Protein AF-X0SZL4-F1 (afdb_monomer)

Sequence (277 aa):
GGMAGPPYTLDKAGATYVLTRDIVADSTAFRITAQNVTLDLNGHAVTFNDKYGAAEAVDSSKNIRTAFHRFTGAPGIVGVRGSDGAKLFNGFIVQGRGGSGNVCDPILGVRATEIAGVALDYYGYQMNGFIWAGRVDELHHNVVKDKGTELVDRHWAVSAVSGCKKVHHNLIKRCRQRGISGGDQITHNEIYQDSYATNSLGISGKEVRGNRILGGGVHICAISWSPGMQVIGNLVHLQAERTKTVRWSEYGSGRARGSSCNGIRLTQYGSGNTESS

Organism: NCBI:txid412755

Structure (mmCIF, N/CA/C/O backbone):
data_AF-X0SZL4-F1
#
_entry.id   AF-X0SZL4-F1
#
loop_
_atom_site.group_PDB
_atom_site.id
_atom_site.type_symbol
_atom_site.label_atom_id
_atom_site.label_alt_id
_atom_site.label_comp_id
_atom_site.label_asym_id
_atom_site.label_entity_id
_atom_site.label_seq_id
_atom_site.pdbx_PDB_ins_code
_atom_site.Cartn_x
_atom_site.Cartn_y
_atom_site.Cartn_z
_atom_site.occupancy
_atom_site.B_iso_or_equiv
_atom_site.auth_seq_id
_atom_site.auth_comp_id
_atom_site.auth_asym_id
_atom_site.auth_atom_id
_atom_site.pdbx_PDB_model_num
ATOM 1 N N . GLY A 1 1 ? -22.424 -6.633 18.536 1.00 52.72 1 GLY A N 1
ATOM 2 C CA . GLY A 1 1 ? -22.456 -5.855 17.285 1.00 52.72 1 GLY A CA 1
ATOM 3 C C . GLY A 1 1 ? -23.890 -5.495 16.970 1.00 52.72 1 GLY A C 1
ATOM 4 O O . GLY A 1 1 ? -24.694 -6.402 16.840 1.00 52.72 1 GLY A O 1
ATOM 5 N N . GLY A 1 2 ? -24.212 -4.202 16.924 1.00 65.38 2 GLY A N 1
ATOM 6 C CA . GLY A 1 2 ? -25.567 -3.691 16.657 1.00 65.38 2 GLY A CA 1
ATOM 7 C C . GLY A 1 2 ? -25.587 -2.543 15.646 1.00 65.38 2 GLY A C 1
ATOM 8 O O . GLY A 1 2 ? -26.545 -1.783 15.602 1.00 65.38 2 GLY A O 1
ATOM 9 N N . MET A 1 3 ? -24.509 -2.371 14.876 1.00 79.06 3 MET A N 1
ATOM 10 C CA . MET A 1 3 ? -24.466 -1.349 13.834 1.00 79.06 3 MET A CA 1
ATOM 11 C C . MET A 1 3 ? -25.322 -1.805 12.651 1.00 79.06 3 MET A C 1
ATOM 13 O O . MET A 1 3 ? -25.218 -2.960 12.226 1.00 79.06 3 MET A O 1
ATOM 17 N N . ALA A 1 4 ? -26.140 -0.894 12.116 1.00 77.56 4 ALA A N 1
ATOM 18 C CA . ALA A 1 4 ? -26.721 -1.057 10.787 1.00 77.56 4 ALA A CA 1
ATOM 19 C C . ALA A 1 4 ? -25.578 -1.325 9.790 1.00 77.56 4 ALA A C 1
ATOM 21 O O . ALA A 1 4 ? -24.470 -0.841 10.013 1.00 77.56 4 ALA A O 1
ATOM 22 N N . GLY A 1 5 ? -25.820 -2.172 8.784 1.00 85.19 5 GLY A N 1
ATOM 23 C CA . GLY A 1 5 ? -24.802 -2.693 7.860 1.00 85.19 5 GLY A CA 1
ATOM 24 C C . GLY A 1 5 ? -23.913 -1.634 7.180 1.00 85.19 5 GLY A C 1
ATOM 25 O O . GLY A 1 5 ? -24.084 -0.437 7.398 1.00 85.19 5 GLY A O 1
ATOM 26 N N . PRO A 1 6 ? -22.948 -2.060 6.349 1.00 90.88 6 PRO A N 1
ATOM 27 C CA . PRO A 1 6 ? -21.983 -1.144 5.754 1.00 90.88 6 PRO A CA 1
ATOM 28 C C . PRO A 1 6 ? -22.658 -0.011 4.944 1.00 90.88 6 PRO A C 1
ATOM 30 O O . PRO A 1 6 ? -23.689 -0.254 4.312 1.00 90.88 6 PRO A O 1
ATOM 33 N N . PRO A 1 7 ? -22.084 1.209 4.929 1.00 92.38 7 PRO A N 1
ATOM 34 C CA . PRO A 1 7 ? -20.826 1.580 5.579 1.00 92.38 7 PRO A CA 1
ATOM 35 C C . PRO A 1 7 ? -20.950 1.696 7.107 1.00 92.38 7 PRO A C 1
ATOM 37 O O . PRO A 1 7 ? -21.786 2.429 7.632 1.00 92.38 7 PRO A O 1
ATOM 40 N N . TYR A 1 8 ? -20.053 1.025 7.830 1.00 94.81 8 TYR A N 1
ATOM 41 C CA . TYR A 1 8 ? -19.942 1.139 9.280 1.00 94.81 8 TYR A CA 1
ATOM 42 C C . TYR A 1 8 ? -19.205 2.432 9.646 1.00 94.81 8 TYR A C 1
ATOM 44 O O . TYR A 1 8 ? -18.036 2.611 9.298 1.00 94.81 8 TYR A O 1
ATOM 52 N N . THR A 1 9 ? -19.875 3.332 10.365 1.00 94.50 9 THR A N 1
ATOM 53 C CA . THR A 1 9 ? -19.280 4.593 10.833 1.00 94.50 9 THR A CA 1
ATOM 54 C C . THR A 1 9 ? -18.603 4.409 12.190 1.00 94.50 9 THR A C 1
ATOM 56 O O . THR A 1 9 ? -19.253 4.069 13.173 1.00 94.50 9 THR A O 1
ATOM 59 N N . LEU A 1 10 ? -17.295 4.651 12.242 1.00 95.94 10 LEU A N 1
ATOM 60 C CA . LEU A 1 10 ? -16.472 4.576 13.446 1.00 95.94 10 LEU A CA 1
ATOM 61 C C . LEU A 1 10 ? -16.323 5.990 14.031 1.00 95.94 10 LEU A C 1
ATOM 63 O O . LEU A 1 10 ? -15.408 6.737 13.671 1.00 95.94 10 LEU A O 1
ATOM 67 N N . ASP A 1 11 ? -17.267 6.373 14.891 1.00 95.56 11 ASP A N 1
ATOM 68 C CA . ASP A 1 11 ? -17.497 7.754 15.349 1.00 95.56 11 ASP A CA 1
ATOM 69 C C . ASP A 1 11 ? -17.119 8.031 16.812 1.00 95.56 11 ASP A C 1
ATOM 71 O O . ASP A 1 11 ? -17.060 9.187 17.231 1.00 95.56 11 ASP A O 1
ATOM 75 N N . LYS A 1 12 ? -16.794 6.995 17.586 1.00 97.12 12 LYS A N 1
ATOM 76 C CA . LYS A 1 12 ? -16.304 7.138 18.965 1.00 97.12 12 LYS A CA 1
ATOM 77 C C . LYS A 1 12 ? -14.788 7.308 19.005 1.00 97.12 12 LYS A C 1
ATOM 79 O O . LYS A 1 12 ? -14.052 6.394 18.634 1.00 97.12 12 LYS A O 1
ATOM 84 N N . ALA A 1 13 ? -14.328 8.463 19.484 1.00 98.06 13 ALA A N 1
ATOM 85 C CA . ALA A 1 13 ? -12.905 8.756 19.625 1.00 98.06 13 ALA A CA 1
ATOM 86 C C . ALA A 1 13 ? -12.217 7.797 20.607 1.00 98.06 13 ALA A C 1
ATOM 88 O O . ALA A 1 13 ? -12.788 7.451 21.640 1.00 98.06 13 ALA A O 1
ATOM 89 N N . GLY A 1 14 ? -11.000 7.355 20.278 1.00 98.12 14 GLY A N 1
ATOM 90 C CA . GLY A 1 14 ? -10.223 6.421 21.104 1.00 98.12 14 GLY A CA 1
ATOM 91 C C . GLY A 1 14 ? -10.765 4.986 21.148 1.00 98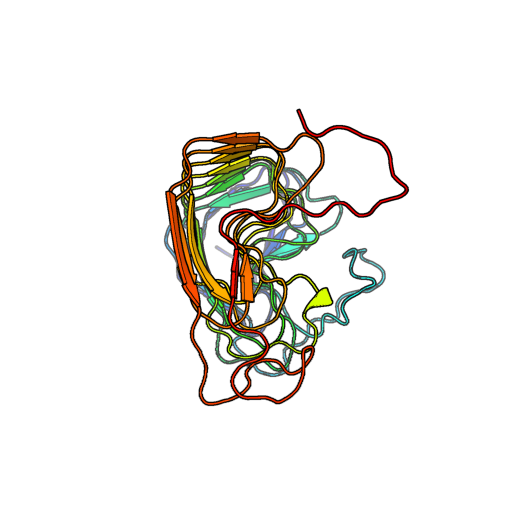.12 14 GLY A C 1
ATOM 92 O O . GLY A 1 14 ? -10.178 4.133 21.811 1.00 98.12 14 GLY A O 1
ATOM 93 N N . ALA A 1 15 ? -11.889 4.698 20.485 1.00 98.31 15 ALA A N 1
ATOM 94 C CA . ALA A 1 15 ? -12.512 3.386 20.552 1.00 98.31 15 ALA A CA 1
ATOM 95 C C . ALA A 1 15 ? -11.790 2.362 19.669 1.00 98.31 15 ALA A C 1
ATOM 97 O O . ALA A 1 15 ? -11.269 2.682 18.598 1.00 98.31 15 ALA A O 1
ATOM 98 N N . THR A 1 16 ? -11.828 1.106 20.114 1.00 98.44 16 THR A N 1
ATOM 99 C CA . THR A 1 16 ? -11.410 -0.050 19.319 1.00 98.44 16 THR A CA 1
ATOM 100 C C . THR A 1 16 ? -12.639 -0.748 18.757 1.00 98.44 16 THR A C 1
ATOM 102 O O . THR A 1 16 ? -13.543 -1.129 19.501 1.00 98.44 16 THR A O 1
ATOM 105 N N . TYR A 1 17 ? -12.662 -0.921 17.441 1.00 97.75 17 TYR A N 1
ATOM 106 C CA . TYR A 1 17 ? -13.670 -1.675 16.714 1.00 97.75 17 TYR A CA 1
ATOM 107 C C . TYR A 1 17 ? -13.024 -2.952 16.209 1.00 97.75 17 TYR A C 1
ATOM 109 O O . TYR A 1 17 ? -12.029 -2.901 15.490 1.00 97.75 17 TYR A O 1
ATOM 117 N N . VAL A 1 18 ? -13.603 -4.083 16.598 1.00 97.94 18 VAL A N 1
ATOM 118 C CA . VAL A 1 18 ? -13.128 -5.410 16.215 1.00 97.94 18 VAL A CA 1
ATOM 119 C C . VAL A 1 18 ? -14.146 -6.024 15.272 1.00 97.94 18 VAL A C 1
ATOM 121 O O . VAL A 1 18 ? -15.331 -6.134 15.608 1.00 97.94 18 VAL A O 1
ATOM 124 N N . LEU A 1 19 ? -13.694 -6.412 14.087 1.00 97.31 19 LEU A N 1
ATOM 125 C CA . LEU A 1 19 ? -14.505 -7.183 13.160 1.00 97.31 19 LEU A CA 1
ATOM 126 C C . LEU A 1 19 ? -14.601 -8.631 13.661 1.00 97.31 19 LEU A C 1
ATOM 128 O O . LEU A 1 19 ? -13.609 -9.229 14.053 1.00 97.31 19 LEU A O 1
ATOM 132 N N . THR A 1 20 ? -15.802 -9.203 13.686 1.00 96.88 20 THR A N 1
ATOM 133 C CA . THR A 1 20 ? -16.041 -10.543 14.266 1.00 96.88 20 THR A CA 1
ATOM 134 C C . THR A 1 20 ? -16.462 -11.590 13.237 1.00 96.88 20 THR A C 1
ATOM 136 O O . THR A 1 20 ? -16.846 -12.698 13.603 1.00 96.88 20 THR A O 1
ATOM 139 N N . ARG A 1 21 ? -16.536 -11.197 11.966 1.00 96.75 21 ARG A N 1
ATOM 140 C CA . ARG A 1 21 ? -16.896 -12.039 10.825 1.00 96.75 21 ARG A CA 1
ATOM 141 C C . ARG A 1 21 ? -16.530 -11.317 9.541 1.00 96.75 21 ARG A C 1
ATOM 143 O O . ARG A 1 21 ? -16.478 -10.088 9.523 1.00 96.75 21 ARG A O 1
ATOM 150 N N . ASP A 1 22 ? -16.399 -12.074 8.467 1.00 98.12 22 ASP A N 1
ATOM 151 C CA . ASP A 1 22 ? -16.253 -11.498 7.138 1.00 98.12 22 ASP A CA 1
ATOM 152 C C . ASP A 1 22 ? -17.502 -10.685 6.765 1.00 98.12 22 ASP A C 1
ATOM 154 O O . ASP A 1 22 ? -18.630 -11.022 7.150 1.00 98.12 22 ASP A O 1
ATOM 158 N N . ILE A 1 23 ? -17.300 -9.600 6.019 1.00 97.56 23 ILE A N 1
ATOM 159 C CA . ILE A 1 23 ? -18.376 -8.726 5.547 1.00 97.56 23 ILE A CA 1
ATOM 160 C C . ILE A 1 23 ? -18.242 -8.439 4.054 1.00 97.56 23 ILE A C 1
ATOM 162 O O . ILE A 1 23 ? -17.143 -8.389 3.498 1.00 97.56 23 ILE A O 1
ATOM 166 N N . VAL A 1 24 ? -19.387 -8.200 3.422 1.00 96.38 24 VAL A N 1
ATOM 167 C CA . VAL A 1 24 ? -19.493 -7.732 2.040 1.00 96.38 24 VAL A CA 1
ATOM 168 C C . VAL A 1 24 ? -20.250 -6.411 2.053 1.00 96.38 24 VAL A C 1
ATOM 170 O O . VAL A 1 24 ? -21.323 -6.313 2.650 1.00 96.38 24 VAL A O 1
ATOM 173 N N . ALA A 1 25 ? -19.673 -5.397 1.420 1.00 94.00 25 ALA A N 1
ATOM 174 C CA . ALA A 1 25 ? -20.260 -4.085 1.234 1.00 94.00 25 ALA A CA 1
ATOM 175 C C . ALA A 1 25 ? -20.471 -3.829 -0.260 1.00 94.00 25 ALA A C 1
ATOM 177 O O . ALA A 1 25 ? -19.539 -3.941 -1.061 1.00 94.00 25 ALA A O 1
ATOM 178 N N . ASP A 1 26 ? -21.690 -3.428 -0.626 1.00 91.94 26 ASP A N 1
ATOM 179 C CA . ASP A 1 26 ? -22.009 -3.006 -1.994 1.00 91.94 26 ASP A CA 1
ATOM 180 C C . ASP A 1 26 ? -21.092 -1.856 -2.449 1.00 91.94 26 ASP A C 1
ATOM 182 O O . ASP A 1 26 ? -20.690 -1.825 -3.610 1.00 91.94 26 ASP A O 1
ATOM 186 N N . SER A 1 27 ? -20.730 -0.954 -1.525 1.00 90.31 27 SER A N 1
ATOM 187 C CA . SER A 1 27 ? -19.847 0.200 -1.727 1.00 90.31 27 SER A CA 1
ATOM 188 C C . SER A 1 27 ? -18.721 0.240 -0.670 1.00 90.31 27 SER A C 1
ATOM 190 O O . SER A 1 27 ? -17.923 -0.697 -0.588 1.00 90.31 27 SER A O 1
ATOM 192 N N . THR A 1 28 ? -18.647 1.302 0.137 1.00 91.62 28 THR A N 1
ATOM 193 C CA . THR A 1 28 ? -17.672 1.512 1.209 1.00 91.62 28 THR A CA 1
ATOM 194 C C . THR A 1 28 ? -18.009 0.652 2.418 1.00 91.62 28 THR A C 1
ATOM 196 O O . THR A 1 28 ? -19.158 0.610 2.855 1.00 91.62 28 THR A O 1
ATOM 199 N N . ALA A 1 29 ? -17.012 -0.016 3.002 1.00 95.06 29 ALA A N 1
ATOM 200 C CA . ALA A 1 29 ? -17.232 -0.866 4.169 1.00 95.06 29 ALA A CA 1
ATOM 201 C C . ALA A 1 29 ? -17.128 -0.090 5.489 1.00 95.06 29 ALA A C 1
ATOM 203 O O . ALA A 1 29 ? -17.982 -0.260 6.358 1.00 95.06 29 ALA A O 1
ATOM 204 N N . PHE A 1 30 ? -16.123 0.783 5.635 1.00 95.56 30 PHE A N 1
ATOM 205 C CA . PHE A 1 30 ? -15.891 1.539 6.872 1.00 95.56 30 PHE A CA 1
ATOM 206 C C . PHE A 1 30 ? -15.631 3.022 6.626 1.00 95.56 30 PHE A C 1
ATOM 208 O O . PHE A 1 30 ? -14.871 3.397 5.733 1.00 95.56 30 PHE A O 1
ATOM 215 N N . ARG A 1 31 ? -16.200 3.864 7.493 1.00 94.06 31 ARG A N 1
ATOM 216 C CA . ARG A 1 31 ? -15.942 5.305 7.566 1.00 94.06 31 ARG A CA 1
ATOM 217 C C . ARG A 1 31 ? -15.352 5.646 8.927 1.00 94.06 31 ARG A C 1
ATOM 219 O O . ARG A 1 31 ? -16.048 5.568 9.931 1.00 94.06 31 ARG A O 1
ATOM 226 N N . ILE A 1 32 ? -14.090 6.054 8.966 1.00 94.25 32 ILE A N 1
ATOM 227 C CA . ILE A 1 32 ? -13.437 6.539 10.184 1.00 94.25 32 ILE A CA 1
ATOM 228 C C . ILE A 1 32 ? -13.729 8.031 10.309 1.00 94.25 32 ILE A C 1
ATOM 230 O O . ILE A 1 32 ? -13.257 8.824 9.492 1.00 94.25 32 ILE A O 1
ATOM 234 N N . THR A 1 33 ? -14.533 8.407 11.305 1.00 94.31 33 THR A N 1
ATOM 235 C CA . THR A 1 33 ? -14.953 9.801 11.519 1.00 94.31 33 THR A CA 1
ATOM 236 C C . THR A 1 33 ? -14.454 10.396 12.829 1.00 94.31 33 THR A C 1
ATOM 238 O O . THR A 1 33 ? -14.406 11.617 12.953 1.00 94.31 33 THR A O 1
ATOM 241 N N . ALA A 1 34 ? -14.040 9.559 13.779 1.00 95.56 34 ALA A N 1
ATOM 242 C CA . ALA A 1 34 ? -13.463 9.977 15.052 1.00 95.56 34 ALA A CA 1
ATOM 243 C C . ALA A 1 34 ? -11.927 9.921 15.063 1.00 95.56 34 ALA A C 1
ATOM 245 O O . ALA A 1 34 ? -11.300 9.227 14.265 1.00 95.56 34 ALA A O 1
ATOM 246 N N . GLN A 1 35 ? -11.323 10.631 16.015 1.00 97.50 35 GLN A N 1
ATOM 247 C CA . GLN A 1 35 ? -9.882 10.578 16.274 1.00 97.50 35 GLN A CA 1
ATOM 248 C C . GLN A 1 35 ? -9.482 9.318 17.040 1.00 97.50 35 GLN A C 1
ATOM 250 O O . GLN A 1 35 ? -10.261 8.791 17.834 1.00 97.50 35 GLN A O 1
ATOM 255 N N . ASN A 1 36 ? -8.235 8.880 16.869 1.00 98.12 36 ASN A N 1
ATOM 256 C CA . ASN A 1 36 ? -7.624 7.797 17.649 1.00 98.12 36 ASN A CA 1
ATOM 257 C C . ASN A 1 36 ? -8.412 6.472 17.610 1.00 98.12 36 ASN A C 1
ATOM 259 O O . ASN A 1 36 ? -8.383 5.693 18.559 1.00 98.12 36 ASN A O 1
ATOM 263 N N . VAL A 1 37 ? -9.156 6.230 16.528 1.00 98.38 37 VAL A N 1
ATOM 264 C CA . VAL A 1 37 ? -9.904 4.985 16.324 1.00 98.38 37 VAL A CA 1
ATOM 265 C C . VAL A 1 37 ? -8.939 3.856 15.990 1.00 98.38 37 VAL A C 1
ATOM 267 O O . VAL A 1 37 ? -8.116 3.997 15.089 1.00 98.38 37 VAL A O 1
ATOM 270 N N . THR A 1 38 ? -9.093 2.713 16.651 1.00 98.75 38 THR A N 1
ATOM 271 C CA . THR A 1 38 ? -8.467 1.460 16.217 1.00 98.75 38 THR A CA 1
ATOM 272 C C . THR A 1 38 ? -9.506 0.609 15.502 1.00 98.75 38 THR A C 1
ATOM 274 O O . THR A 1 38 ? -10.544 0.290 16.077 1.00 98.75 38 THR A O 1
ATOM 277 N N . LEU A 1 39 ? -9.240 0.250 14.250 1.00 98.50 39 LEU A N 1
ATOM 278 C CA . LEU A 1 39 ? -9.997 -0.749 13.507 1.00 98.50 39 LEU A CA 1
ATOM 279 C C . LEU A 1 39 ? -9.139 -2.007 13.390 1.00 98.50 39 LEU A C 1
ATOM 281 O O . LEU A 1 39 ? -8.145 -2.019 12.670 1.00 98.50 39 LEU A O 1
ATOM 285 N N . ASP A 1 40 ? -9.527 -3.056 14.100 1.00 98.69 40 ASP A N 1
ATOM 286 C CA . ASP A 1 40 ? -8.915 -4.375 14.000 1.00 98.69 40 ASP A CA 1
ATOM 287 C C . ASP A 1 40 ? -9.845 -5.283 13.191 1.00 98.69 40 ASP A C 1
ATOM 289 O O . ASP A 1 40 ? -10.990 -5.535 13.581 1.00 98.69 40 ASP A O 1
ATOM 293 N N . LEU A 1 41 ? -9.376 -5.746 12.034 1.00 98.62 41 LEU A N 1
ATOM 294 C CA . LEU A 1 41 ? -10.137 -6.662 11.192 1.00 98.62 41 LEU A CA 1
ATOM 295 C C . LEU A 1 41 ? -10.086 -8.104 11.733 1.00 98.62 41 LEU A C 1
ATOM 297 O O . LEU A 1 41 ? -10.837 -8.945 11.251 1.00 98.62 41 LEU A O 1
ATOM 301 N N . ASN A 1 42 ? -9.264 -8.384 12.752 1.00 98.44 42 ASN A N 1
ATOM 302 C CA . ASN A 1 42 ? -9.191 -9.640 13.499 1.00 98.44 42 ASN A CA 1
ATOM 303 C C . ASN A 1 42 ? -9.085 -10.893 12.607 1.00 98.44 42 ASN A C 1
ATOM 305 O O . ASN A 1 42 ? -9.724 -11.917 12.843 1.00 98.44 42 ASN A O 1
ATOM 309 N N . GLY A 1 43 ? -8.313 -10.788 11.527 1.00 98.56 43 GLY A N 1
ATOM 310 C CA . GLY A 1 43 ? -8.115 -11.844 10.535 1.00 98.56 43 GLY A CA 1
ATOM 311 C C . GLY A 1 43 ? -9.259 -12.018 9.530 1.00 98.56 43 GLY A C 1
ATOM 312 O O . GLY A 1 43 ? -9.137 -12.847 8.631 1.00 98.56 43 GLY A O 1
ATOM 313 N N . HIS A 1 44 ? -10.339 -11.243 9.635 1.00 98.69 44 HIS A N 1
ATOM 314 C CA . HIS A 1 44 ? -11.492 -11.331 8.744 1.00 98.69 44 HIS A CA 1
ATOM 315 C C . HIS A 1 44 ? -11.308 -10.564 7.434 1.00 98.69 44 HIS A C 1
ATOM 317 O O . HIS A 1 44 ? -10.470 -9.663 7.298 1.00 98.69 44 HIS A O 1
ATOM 323 N N . ALA A 1 45 ? -12.129 -10.939 6.455 1.00 98.56 45 ALA A N 1
ATOM 324 C CA . ALA A 1 45 ? -12.185 -10.311 5.149 1.00 98.56 45 ALA A CA 1
ATOM 325 C C . ALA A 1 45 ? -13.264 -9.225 5.065 1.00 98.56 45 ALA A C 1
ATOM 327 O O . ALA A 1 45 ? -14.413 -9.392 5.475 1.00 98.56 45 ALA A O 1
ATOM 328 N N . VAL A 1 46 ? -12.888 -8.116 4.441 1.00 98.31 46 VAL A N 1
ATOM 329 C CA . VAL A 1 46 ? -13.756 -7.006 4.070 1.00 98.31 46 VAL A CA 1
ATOM 330 C C . VAL A 1 46 ? -13.802 -6.956 2.552 1.00 98.31 46 VAL A C 1
ATOM 332 O O . VAL A 1 46 ? -12.830 -6.549 1.914 1.00 98.31 46 VAL A O 1
ATOM 335 N N . THR A 1 47 ? -14.925 -7.373 1.970 1.00 97.06 47 THR A N 1
ATOM 336 C CA . THR A 1 47 ? -15.164 -7.216 0.533 1.00 97.06 47 THR A CA 1
ATOM 337 C C . THR A 1 47 ? -15.864 -5.888 0.283 1.00 97.06 47 THR A C 1
ATOM 339 O O . THR A 1 47 ? -16.964 -5.682 0.789 1.00 97.06 47 THR A O 1
ATOM 342 N N . PHE A 1 48 ? -15.243 -4.985 -0.471 1.00 94.06 48 PHE A N 1
ATOM 343 C CA . PHE A 1 48 ? -15.801 -3.665 -0.789 1.00 94.06 48 PHE A CA 1
ATOM 344 C C . PHE A 1 48 ? -16.110 -3.530 -2.277 1.00 94.06 48 PHE A C 1
ATOM 346 O O . PHE A 1 48 ? -15.549 -4.268 -3.086 1.00 94.06 48 PHE A O 1
ATOM 353 N N . ASN A 1 49 ? -16.948 -2.559 -2.651 1.00 91.31 49 ASN A N 1
ATOM 354 C CA . ASN A 1 49 ? -17.357 -2.352 -4.043 1.00 91.31 49 ASN A CA 1
ATOM 355 C C . ASN A 1 49 ? -17.874 -3.666 -4.669 1.00 91.31 49 ASN A C 1
ATOM 357 O O . ASN A 1 49 ? -17.412 -4.091 -5.729 1.00 91.31 49 ASN A O 1
ATOM 361 N N . ASP A 1 50 ? -18.780 -4.372 -3.981 1.00 92.75 50 ASP A N 1
ATOM 362 C CA . ASP A 1 50 ? -19.363 -5.609 -4.514 1.00 92.75 50 ASP A CA 1
ATOM 363 C C . ASP A 1 50 ? -20.417 -5.350 -5.598 1.00 92.75 50 ASP A C 1
ATOM 365 O O . ASP A 1 50 ? -20.700 -6.226 -6.412 1.00 92.75 50 ASP A O 1
ATOM 369 N N . LYS A 1 51 ? -20.978 -4.142 -5.679 1.00 89.19 51 LYS A N 1
ATOM 370 C CA . LYS A 1 51 ? -22.033 -3.824 -6.643 1.00 89.19 51 LYS A CA 1
ATOM 371 C C . LYS A 1 51 ? -21.576 -2.775 -7.650 1.00 89.19 51 LYS A C 1
ATOM 373 O O . LYS A 1 51 ? -21.153 -1.681 -7.291 1.00 89.19 51 LYS A O 1
ATOM 378 N N . TYR A 1 52 ? -21.715 -3.096 -8.938 1.00 83.12 52 TYR A N 1
ATOM 379 C CA . TYR A 1 52 ? -21.370 -2.169 -10.016 1.00 83.12 52 TYR A CA 1
ATOM 380 C C . TYR A 1 52 ? -22.203 -0.890 -9.916 1.00 83.12 52 TYR A C 1
ATOM 382 O O . TYR A 1 52 ? -23.415 -0.941 -9.701 1.00 83.12 52 TYR A O 1
ATOM 390 N N . GLY A 1 53 ? -21.549 0.258 -10.085 1.00 73.44 53 GLY A N 1
ATOM 391 C CA . GLY A 1 53 ? -22.218 1.555 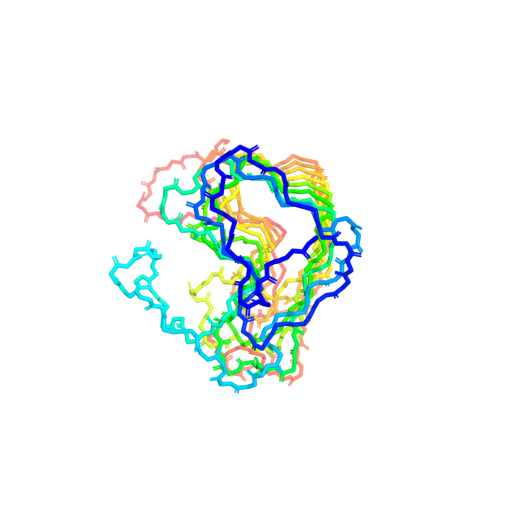-10.036 1.00 73.44 53 GLY A CA 1
ATOM 392 C C . GLY A 1 53 ? -22.717 1.953 -8.646 1.00 73.44 53 GLY A C 1
ATOM 393 O O . GLY A 1 53 ? -23.454 2.931 -8.546 1.00 73.44 53 GLY A O 1
ATOM 394 N N . ALA A 1 54 ? -22.310 1.254 -7.578 1.00 73.06 54 ALA A N 1
ATOM 395 C CA . ALA A 1 54 ? -22.502 1.702 -6.202 1.00 73.06 54 ALA A CA 1
ATOM 396 C C . ALA A 1 54 ? -21.569 2.892 -5.911 1.00 73.06 54 ALA A C 1
ATOM 398 O O . ALA A 1 54 ? -20.612 2.809 -5.144 1.00 73.06 54 ALA A O 1
ATOM 399 N N . ALA A 1 55 ? -21.813 4.000 -6.607 1.00 62.78 55 ALA A N 1
ATOM 400 C CA . ALA A 1 55 ? -21.132 5.253 -6.376 1.00 62.78 55 ALA A CA 1
ATOM 401 C C . ALA A 1 55 ? -21.588 5.796 -5.024 1.00 62.78 55 ALA A C 1
ATOM 403 O O . ALA A 1 55 ? -22.784 5.897 -4.746 1.00 62.78 55 ALA A O 1
ATOM 404 N N . GLU A 1 56 ? -20.634 6.182 -4.189 1.00 63.69 56 GLU A N 1
ATOM 405 C CA . GLU A 1 56 ? -20.943 7.110 -3.117 1.00 63.69 56 GLU A CA 1
ATOM 406 C C . GLU A 1 56 ? -20.862 8.522 -3.687 1.00 63.69 56 GLU A C 1
ATOM 408 O O . GLU A 1 56 ? -19.922 8.854 -4.412 1.00 63.69 56 GLU A O 1
ATOM 413 N N . ALA A 1 57 ? -21.838 9.370 -3.353 1.00 50.62 57 ALA A N 1
ATOM 414 C CA . ALA A 1 57 ? -21.666 10.801 -3.524 1.00 50.62 57 ALA A CA 1
ATOM 415 C C . ALA A 1 57 ? -20.468 11.210 -2.659 1.00 50.62 57 ALA A C 1
ATOM 417 O O . ALA A 1 57 ? -20.578 11.344 -1.438 1.00 50.62 57 ALA A O 1
ATOM 418 N N . VAL A 1 58 ? -19.296 11.343 -3.279 1.00 50.34 58 VAL A N 1
ATOM 419 C CA . VAL A 1 58 ? -18.147 11.966 -2.637 1.00 50.34 58 VAL A CA 1
ATOM 420 C C . VAL A 1 58 ? -18.548 13.419 -2.449 1.00 50.34 58 VAL A C 1
ATOM 422 O O . VAL A 1 58 ? -18.545 14.201 -3.395 1.00 50.34 58 VAL A O 1
ATOM 425 N N . ASP A 1 59 ? -18.990 13.749 -1.238 1.00 47.00 59 ASP A N 1
ATOM 426 C CA . ASP A 1 59 ? -19.360 15.104 -0.866 1.00 47.00 59 ASP A CA 1
ATOM 427 C C . ASP A 1 59 ? -18.144 16.011 -1.096 1.00 47.00 59 ASP A C 1
ATOM 429 O O . ASP A 1 59 ? -17.189 16.029 -0.314 1.00 47.00 59 ASP A O 1
ATOM 433 N N . SER A 1 60 ? -18.173 16.754 -2.202 1.00 42.94 60 SER A N 1
ATOM 434 C CA . SER A 1 60 ? -17.117 17.678 -2.607 1.00 42.94 60 SER A CA 1
ATOM 435 C C . SER A 1 60 ? -16.897 18.790 -1.577 1.00 42.94 60 SER A C 1
ATOM 437 O O . SER A 1 60 ? -15.833 19.407 -1.571 1.00 42.94 60 SER A O 1
ATOM 439 N N . SER A 1 61 ? -17.858 19.025 -0.670 1.00 40.34 61 SER A N 1
ATOM 440 C CA . SER A 1 61 ? -17.715 19.958 0.454 1.00 40.34 61 SER A CA 1
ATOM 441 C C . SER A 1 61 ? -16.922 19.367 1.634 1.00 40.34 61 SER A C 1
ATOM 443 O O . SER A 1 61 ? -16.345 20.109 2.434 1.00 40.34 61 SER A O 1
ATOM 445 N N . LYS A 1 62 ? -16.780 18.033 1.705 1.00 44.59 62 LYS A N 1
ATOM 446 C CA . LYS A 1 62 ? -16.044 17.299 2.752 1.00 44.59 62 LYS A CA 1
ATOM 447 C C . LYS A 1 62 ? -14.636 16.857 2.338 1.00 44.59 62 LYS A C 1
ATOM 449 O O . LYS A 1 62 ? -14.138 15.833 2.795 1.00 44.59 62 LYS A O 1
ATOM 454 N N . ASN A 1 63 ? -13.933 17.711 1.588 1.00 45.38 63 ASN A N 1
ATOM 455 C CA . ASN A 1 63 ? -12.472 17.878 1.677 1.00 45.38 63 ASN A CA 1
ATOM 456 C C . ASN A 1 63 ? -11.598 16.603 1.552 1.00 45.38 63 ASN A C 1
ATOM 458 O O . ASN A 1 63 ? -10.511 16.549 2.139 1.00 45.38 63 ASN A O 1
ATOM 462 N N . ILE A 1 64 ? -11.983 15.601 0.755 1.00 50.03 64 ILE A N 1
ATOM 463 C CA . ILE A 1 64 ? -10.998 14.619 0.276 1.00 50.03 64 ILE A CA 1
ATOM 464 C C . ILE A 1 64 ? -10.178 15.360 -0.787 1.00 50.03 64 ILE A C 1
ATOM 466 O O . ILE A 1 64 ? -10.676 15.602 -1.883 1.00 50.03 64 ILE A O 1
ATOM 470 N N . ARG A 1 65 ? -8.963 15.822 -0.438 1.00 40.97 65 ARG A N 1
ATOM 471 C CA . ARG A 1 65 ? -8.044 16.588 -1.311 1.00 40.97 65 ARG A CA 1
ATOM 472 C C . ARG A 1 65 ? -7.753 15.819 -2.602 1.00 40.97 65 ARG A C 1
ATOM 474 O O . ARG A 1 65 ? -6.768 15.100 -2.691 1.00 40.97 65 ARG A O 1
ATOM 481 N N . THR A 1 66 ? -8.625 15.944 -3.590 1.00 44.62 66 THR A N 1
ATOM 482 C CA . THR A 1 66 ? -8.590 15.116 -4.797 1.00 44.62 66 THR A CA 1
ATOM 483 C C . THR A 1 66 ? -8.936 15.956 -6.016 1.00 44.62 66 THR A C 1
ATOM 485 O O . THR A 1 66 ? -9.676 15.548 -6.897 1.00 44.62 66 THR A O 1
ATOM 488 N N . ALA A 1 67 ? -8.340 17.150 -6.105 1.00 37.47 67 ALA A N 1
ATOM 489 C CA . ALA A 1 67 ? -8.457 18.029 -7.274 1.00 37.47 67 ALA A CA 1
ATOM 490 C C . ALA A 1 67 ? -8.002 17.366 -8.597 1.00 37.47 67 ALA A C 1
ATOM 492 O O . ALA A 1 67 ? -8.261 17.900 -9.668 1.00 37.47 67 ALA A O 1
ATOM 493 N N . PHE A 1 68 ? -7.360 16.195 -8.531 1.00 44.56 68 PHE A N 1
ATOM 494 C CA . PHE A 1 68 ? -6.887 15.432 -9.685 1.00 44.56 68 PHE A CA 1
ATOM 495 C C . PHE A 1 68 ? -7.750 14.210 -10.042 1.00 44.56 68 PHE A C 1
ATOM 497 O O . PHE A 1 68 ? -7.473 13.563 -11.044 1.00 44.56 68 PHE A O 1
ATOM 504 N N . HIS A 1 69 ? -8.772 13.861 -9.252 1.00 51.25 69 HIS A N 1
ATOM 505 C CA . HIS A 1 69 ? -9.515 12.612 -9.433 1.00 51.25 69 HIS A CA 1
ATOM 506 C C . HIS A 1 69 ? -11.014 12.856 -9.320 1.00 51.25 69 HIS A C 1
ATOM 508 O O . HIS A 1 69 ? -11.535 13.195 -8.260 1.00 51.25 69 HIS A O 1
ATOM 514 N N . ARG A 1 70 ? -11.735 12.587 -10.407 1.00 52.12 70 ARG A N 1
ATOM 515 C CA . ARG A 1 70 ? -13.170 12.313 -10.330 1.00 52.12 70 ARG A CA 1
ATOM 516 C C . ARG A 1 70 ? -13.324 10.921 -9.712 1.00 52.12 70 ARG A C 1
ATOM 518 O O . ARG A 1 70 ? -13.480 9.945 -10.437 1.00 52.12 70 ARG A O 1
ATOM 525 N N . PHE A 1 71 ? -13.169 10.813 -8.390 1.00 58.81 71 PHE A N 1
ATOM 526 C CA . PHE A 1 71 ? -13.454 9.581 -7.658 1.00 58.81 71 PHE A CA 1
ATOM 527 C C . PHE A 1 71 ? -14.944 9.287 -7.802 1.00 58.81 71 PHE A C 1
ATOM 529 O O . PHE A 1 71 ? -15.783 9.892 -7.144 1.00 58.81 71 PHE A O 1
ATOM 536 N N . THR A 1 72 ? -15.269 8.389 -8.718 1.00 56.12 72 THR A N 1
ATOM 537 C CA . THR A 1 72 ? -16.625 7.871 -8.916 1.00 56.12 72 THR A CA 1
ATOM 538 C C . THR A 1 72 ? -16.848 6.567 -8.144 1.00 56.12 72 THR A C 1
ATOM 540 O O . THR A 1 72 ? -17.932 5.993 -8.203 1.00 56.12 72 THR A O 1
ATOM 543 N N . GLY A 1 73 ? -15.817 6.074 -7.447 1.00 69.19 73 GLY A N 1
ATOM 544 C CA . GLY A 1 73 ? -15.779 4.766 -6.804 1.00 69.19 73 GLY A CA 1
ATOM 545 C C . GLY A 1 73 ? -15.849 4.812 -5.282 1.00 69.19 73 GLY A C 1
ATOM 546 O O . GLY A 1 73 ? -15.466 5.802 -4.660 1.00 69.19 73 GLY A O 1
ATOM 547 N N . ALA A 1 74 ? -16.329 3.721 -4.688 1.00 81.75 74 ALA A N 1
ATOM 548 C CA . ALA A 1 74 ? -16.448 3.564 -3.246 1.00 81.75 74 ALA A CA 1
ATOM 549 C C . ALA A 1 74 ? -15.207 2.850 -2.671 1.00 81.75 74 ALA A C 1
ATOM 551 O O . ALA A 1 74 ? -14.966 1.692 -3.028 1.00 81.75 74 ALA A O 1
ATOM 552 N N . PRO A 1 75 ? -14.388 3.517 -1.837 1.00 88.44 75 PRO A N 1
ATOM 553 C CA . PRO A 1 75 ? -13.203 2.909 -1.235 1.00 88.44 75 PRO A CA 1
ATOM 554 C C . PRO A 1 75 ? -13.572 1.832 -0.212 1.00 88.44 75 PRO A C 1
ATOM 556 O O . PRO A 1 75 ? -14.646 1.875 0.369 1.00 88.44 75 PRO A O 1
ATOM 559 N N . GLY A 1 76 ? -12.672 0.898 0.095 1.00 92.31 76 GLY A N 1
ATOM 560 C CA . GLY A 1 76 ? -12.939 -0.097 1.144 1.00 92.31 76 GLY A CA 1
ATOM 561 C C . GLY A 1 76 ? -13.070 0.528 2.532 1.00 92.31 76 GLY A C 1
ATOM 562 O O . GLY A 1 76 ? -14.077 0.351 3.223 1.00 92.31 76 GLY A O 1
ATOM 563 N N . ILE A 1 77 ? -12.065 1.308 2.918 1.00 94.06 77 ILE A N 1
ATOM 564 C CA . ILE A 1 77 ? -12.020 2.061 4.172 1.00 94.06 77 ILE A CA 1
ATOM 565 C C . ILE A 1 77 ? -11.715 3.519 3.849 1.00 94.06 77 ILE A C 1
ATOM 567 O O . ILE A 1 77 ? -10.738 3.811 3.158 1.00 94.06 77 ILE A O 1
ATOM 571 N N . VAL A 1 78 ? -12.509 4.446 4.385 1.00 91.62 78 VAL A N 1
ATOM 572 C CA . VAL A 1 78 ? -12.287 5.884 4.204 1.00 91.62 78 VAL A CA 1
ATOM 573 C C . VAL A 1 78 ? -12.110 6.616 5.527 1.00 91.62 78 VAL A C 1
ATOM 575 O O . VAL A 1 78 ? -12.893 6.439 6.457 1.00 91.62 78 VAL A O 1
ATOM 578 N N . GLY A 1 79 ? -11.085 7.463 5.602 1.00 89.75 79 GLY A N 1
ATOM 579 C CA . GLY A 1 79 ? -10.916 8.453 6.663 1.00 89.75 79 GLY A CA 1
ATOM 580 C C . GLY A 1 79 ? -11.418 9.822 6.220 1.00 89.75 79 GLY A C 1
ATOM 581 O O . GLY A 1 79 ? -11.238 10.214 5.065 1.00 89.75 79 GLY A O 1
ATOM 582 N N . VAL A 1 80 ? -12.042 10.560 7.135 1.00 87.12 80 VAL A N 1
ATOM 583 C CA . VAL A 1 80 ? -12.509 11.930 6.876 1.00 87.12 80 VAL A CA 1
ATOM 584 C C . VAL A 1 80 ? -11.555 12.956 7.490 1.00 87.12 80 VAL A C 1
ATOM 586 O O . VAL A 1 80 ? -10.744 12.663 8.366 1.00 87.12 80 VAL A O 1
ATOM 589 N N . ARG A 1 81 ? -11.630 14.211 7.043 1.00 83.31 81 ARG A N 1
ATOM 590 C CA . ARG A 1 81 ? -10.801 15.275 7.624 1.00 83.31 81 ARG A CA 1
ATOM 591 C C . ARG A 1 81 ? -11.081 15.410 9.129 1.00 83.31 81 ARG A C 1
ATOM 593 O O . ARG A 1 81 ? -12.228 15.581 9.522 1.00 83.31 81 ARG A O 1
ATOM 600 N N . GLY A 1 82 ? -10.020 15.402 9.937 1.00 86.25 82 GLY A N 1
ATOM 601 C CA . GLY A 1 82 ? -10.093 15.531 11.397 1.00 86.25 82 GLY A CA 1
ATOM 602 C C . GLY A 1 82 ? -10.134 14.201 12.155 1.00 86.25 82 GLY A C 1
ATOM 603 O O . GLY A 1 82 ? -10.004 14.222 13.375 1.00 86.25 82 GLY A O 1
ATOM 604 N N . SER A 1 83 ? -10.245 13.057 11.466 1.00 90.19 83 SER A N 1
ATOM 605 C CA . SER A 1 83 ? -10.160 11.716 12.066 1.00 90.19 83 SER A CA 1
ATOM 606 C C . SER A 1 83 ? -8.702 11.234 12.188 1.00 90.19 83 SER A C 1
ATOM 608 O O . SER A 1 83 ? -8.335 10.166 11.693 1.00 90.19 83 SER A O 1
ATOM 610 N N . ASP A 1 84 ? -7.834 12.075 12.752 1.00 94.12 84 ASP A N 1
ATOM 611 C CA . ASP A 1 84 ? -6.403 11.793 12.895 1.00 94.12 84 ASP A CA 1
ATOM 612 C C . ASP A 1 84 ? -6.135 10.718 13.967 1.00 94.12 84 ASP A C 1
ATOM 614 O O . ASP A 1 84 ? -6.932 10.510 14.883 1.00 94.12 84 ASP A O 1
ATOM 618 N N . GLY A 1 85 ? -4.982 10.053 13.873 1.00 96.31 85 GLY A N 1
ATOM 619 C CA . GLY A 1 85 ? -4.520 9.112 14.896 1.00 96.31 85 GLY A CA 1
ATOM 620 C C . GLY A 1 85 ? -5.075 7.694 14.761 1.00 96.31 85 GLY A C 1
ATOM 621 O O . GLY A 1 85 ? -4.988 6.915 15.704 1.00 96.31 85 GLY A O 1
ATOM 622 N N . ALA A 1 86 ? -5.667 7.351 13.614 1.00 97.50 86 ALA A N 1
ATOM 623 C CA . ALA A 1 86 ? -6.244 6.029 13.414 1.00 97.50 86 ALA A CA 1
ATOM 624 C C . ALA A 1 86 ? -5.182 4.912 13.472 1.00 97.50 86 ALA A C 1
ATOM 626 O O . ALA A 1 86 ? -4.007 5.122 13.161 1.00 97.50 86 ALA A O 1
ATOM 627 N N . LYS A 1 87 ? -5.618 3.702 13.805 1.00 98.44 87 LYS A N 1
ATOM 628 C CA . LYS A 1 87 ? -4.840 2.471 13.667 1.00 98.44 87 LYS A CA 1
ATOM 629 C C . LYS A 1 87 ? -5.653 1.438 12.903 1.00 98.44 87 LYS A C 1
ATOM 631 O O . LYS A 1 87 ? -6.856 1.325 13.138 1.00 98.44 87 LYS A O 1
ATOM 636 N N . LEU A 1 88 ? -5.015 0.710 11.993 1.00 98.06 88 LEU A N 1
ATOM 637 C CA . LEU A 1 88 ? -5.666 -0.333 11.201 1.00 98.06 88 LEU A CA 1
ATOM 638 C C . LEU A 1 88 ? -4.862 -1.628 11.258 1.00 98.06 88 LEU A C 1
ATOM 640 O O . LEU A 1 88 ? -3.687 -1.632 10.888 1.00 98.06 88 LEU A O 1
ATOM 644 N N . PHE A 1 89 ? -5.515 -2.716 11.663 1.00 98.69 89 PHE A N 1
ATOM 645 C CA . PHE A 1 89 ? -4.838 -3.977 11.934 1.00 98.69 89 PHE A CA 1
ATOM 646 C C . PHE A 1 89 ? -5.501 -5.210 11.316 1.00 98.69 89 PHE A C 1
ATOM 648 O O . PHE A 1 89 ? -6.715 -5.258 11.132 1.00 98.69 89 PHE A O 1
ATOM 655 N N . ASN A 1 90 ? -4.658 -6.212 11.052 1.00 98.50 90 ASN A N 1
ATOM 656 C CA . ASN A 1 90 ? -4.965 -7.645 10.977 1.00 98.50 90 ASN A CA 1
ATOM 657 C C . ASN A 1 90 ? -6.167 -8.049 10.116 1.00 98.50 90 ASN A C 1
ATOM 659 O O . ASN A 1 90 ? -7.222 -8.370 10.649 1.00 98.50 90 ASN A O 1
ATOM 663 N N . GLY A 1 91 ? -6.016 -8.175 8.801 1.00 98.50 91 GLY A N 1
ATOM 664 C CA . GLY A 1 91 ? -7.067 -8.800 7.990 1.00 98.50 91 GLY A CA 1
ATOM 665 C C . GLY A 1 91 ? -6.924 -8.573 6.499 1.00 98.50 91 GLY A C 1
ATOM 666 O O . GLY A 1 91 ? -5.858 -8.200 6.009 1.00 98.50 91 GLY A O 1
ATOM 667 N N . PHE A 1 92 ? -8.014 -8.806 5.772 1.00 98.69 92 PHE A N 1
ATOM 668 C CA . PHE A 1 92 ? -8.031 -8.761 4.313 1.00 98.69 92 PHE A CA 1
ATOM 669 C C . PHE A 1 92 ? -8.998 -7.688 3.827 1.00 98.69 92 PHE A C 1
ATOM 671 O O . PHE A 1 92 ? -10.154 -7.660 4.234 1.00 98.69 92 PHE A O 1
ATOM 678 N N . ILE A 1 93 ? -8.549 -6.832 2.916 1.00 97.94 93 ILE A N 1
ATOM 679 C CA . ILE A 1 93 ? -9.399 -5.871 2.213 1.00 97.94 93 ILE A CA 1
ATOM 680 C C . ILE A 1 93 ? -9.366 -6.246 0.738 1.00 97.94 93 ILE A C 1
ATOM 682 O O . ILE A 1 93 ? -8.335 -6.144 0.066 1.00 97.94 93 ILE A O 1
ATOM 686 N N . VAL A 1 94 ? -10.505 -6.723 0.252 1.00 97.12 94 VAL A N 1
ATOM 687 C CA . VAL A 1 94 ? -10.646 -7.344 -1.061 1.00 97.12 94 VAL A CA 1
ATOM 688 C C . VAL A 1 94 ? -11.664 -6.561 -1.868 1.00 97.12 94 VAL A C 1
ATOM 690 O O . VAL A 1 94 ? -12.761 -6.271 -1.402 1.00 97.12 94 VAL A O 1
ATOM 693 N N . GLN A 1 95 ? -11.325 -6.220 -3.101 1.00 94.00 95 GLN A N 1
ATOM 694 C CA . GLN A 1 95 ? -12.304 -5.633 -4.004 1.00 94.00 95 GLN A CA 1
ATOM 695 C C . GLN A 1 95 ? -13.252 -6.713 -4.540 1.00 94.00 95 GLN A C 1
ATOM 697 O O . GLN A 1 95 ? -12.802 -7.724 -5.086 1.00 94.00 95 GLN A O 1
ATOM 702 N N . GLY A 1 96 ? -14.556 -6.476 -4.400 1.00 93.56 96 GLY A N 1
ATOM 703 C CA . GLY A 1 96 ? -15.646 -7.319 -4.882 1.00 93.56 96 GLY A CA 1
ATOM 704 C C . GLY A 1 96 ? -15.889 -7.188 -6.385 1.00 93.56 96 GLY A C 1
ATOM 705 O O . GLY A 1 96 ? -15.037 -6.715 -7.139 1.00 93.56 96 GLY A O 1
ATOM 706 N N . ARG A 1 97 ? -17.061 -7.629 -6.851 1.00 91.25 97 ARG A N 1
ATOM 707 C CA . ARG A 1 97 ? -17.407 -7.723 -8.290 1.00 91.25 97 ARG A CA 1
ATOM 708 C C . ARG A 1 97 ? -17.917 -6.422 -8.929 1.00 91.25 97 ARG A C 1
ATOM 710 O O . ARG A 1 97 ? -18.286 -6.439 -10.101 1.00 91.25 97 ARG A O 1
ATOM 717 N N . GLY A 1 98 ? -17.930 -5.301 -8.206 1.00 85.12 98 GLY A N 1
ATOM 718 C CA . GLY A 1 98 ? -18.401 -4.002 -8.703 1.00 85.12 98 GLY A CA 1
ATOM 719 C C . GLY A 1 98 ? -17.563 -3.409 -9.838 1.00 85.12 98 GLY A C 1
ATOM 720 O O . GLY A 1 98 ? -17.952 -2.411 -10.440 1.00 85.12 98 GLY A O 1
ATOM 721 N N . GLY A 1 99 ? -16.454 -4.058 -10.196 1.00 72.31 99 GLY A N 1
ATOM 722 C CA . GLY A 1 99 ? -15.727 -3.817 -11.431 1.00 72.31 99 GLY A CA 1
ATOM 723 C C . GLY A 1 99 ? -14.710 -2.682 -11.357 1.00 72.31 99 GLY A C 1
ATOM 724 O O . GLY A 1 99 ? -14.536 -2.015 -10.337 1.00 72.31 99 GLY A O 1
ATOM 725 N N . SER A 1 100 ? -14.021 -2.500 -12.485 1.00 62.78 100 SER A N 1
ATOM 726 C CA . SER A 1 100 ? -12.917 -1.559 -12.690 1.00 62.78 100 SER A CA 1
ATOM 727 C C . SER A 1 100 ? -13.349 -0.172 -13.159 1.00 62.78 100 SER A C 1
ATOM 729 O O . SER A 1 100 ? -12.486 0.685 -13.283 1.00 62.78 100 SER A O 1
ATOM 731 N N . GLY A 1 101 ? -14.635 0.048 -13.462 1.00 60.75 101 GLY A N 1
ATOM 732 C CA . GLY A 1 101 ? -15.119 1.255 -14.149 1.00 60.75 101 GLY A CA 1
ATOM 733 C C . GLY A 1 101 ? -14.950 2.561 -13.367 1.00 60.75 101 GLY A C 1
ATOM 734 O O . GLY A 1 101 ? -15.033 3.628 -13.964 1.00 60.75 101 GLY A O 1
ATOM 735 N N . ASN A 1 102 ? -14.666 2.475 -12.066 1.00 63.91 102 ASN A N 1
ATOM 736 C CA . ASN A 1 102 ? -14.435 3.608 -11.181 1.00 63.91 102 ASN A CA 1
ATOM 737 C C . ASN A 1 102 ? -13.140 3.406 -10.375 1.00 63.91 102 ASN A C 1
ATOM 739 O O . ASN A 1 102 ? -12.745 2.278 -10.080 1.00 63.91 102 ASN A O 1
ATOM 743 N N . VAL A 1 103 ? -12.491 4.505 -9.982 1.00 74.19 103 VAL A N 1
ATOM 744 C CA . VAL A 1 103 ? -11.332 4.473 -9.075 1.00 74.19 103 VAL A CA 1
ATOM 745 C C . VAL A 1 103 ? -11.826 4.205 -7.647 1.00 74.19 103 VAL A C 1
ATOM 747 O O . VAL A 1 103 ? -12.398 5.100 -7.026 1.00 74.19 103 VAL A O 1
ATOM 750 N N . CYS A 1 104 ? -11.622 2.987 -7.138 1.00 80.06 104 CYS A N 1
ATOM 751 C CA . CYS A 1 104 ? -12.103 2.533 -5.824 1.00 80.06 104 CYS A CA 1
ATOM 752 C C . CYS A 1 104 ? -10.941 2.139 -4.892 1.00 80.06 104 CYS A C 1
ATOM 754 O O . CYS A 1 104 ? -10.798 0.966 -4.558 1.00 80.06 104 CYS A O 1
ATOM 756 N N . ASP A 1 105 ? -10.069 3.074 -4.508 1.00 88.62 105 ASP A N 1
ATOM 757 C CA . ASP A 1 105 ? -8.884 2.755 -3.688 1.00 88.62 105 ASP A CA 1
ATOM 758 C C . ASP A 1 105 ? -9.273 1.957 -2.414 1.00 88.62 105 ASP A C 1
ATOM 760 O O . ASP A 1 105 ? -10.181 2.380 -1.694 1.00 88.62 105 ASP A O 1
ATOM 764 N N . PRO A 1 106 ? -8.620 0.819 -2.088 1.00 93.31 106 PRO A N 1
ATOM 765 C CA . PRO A 1 106 ? -9.009 -0.019 -0.949 1.00 93.31 106 PRO A CA 1
ATOM 766 C C . PRO A 1 106 ? -9.007 0.740 0.372 1.00 93.31 106 PRO A C 1
ATOM 768 O O . PRO A 1 106 ? -9.848 0.496 1.237 1.00 93.31 106 PRO A O 1
ATOM 771 N N . ILE A 1 107 ? -8.072 1.678 0.520 1.00 92.38 107 ILE A N 1
ATOM 772 C CA . ILE A 1 107 ? -8.016 2.576 1.660 1.00 92.38 107 ILE A CA 1
ATOM 773 C C . ILE A 1 107 ? -7.796 4.001 1.145 1.00 92.38 107 ILE A C 1
ATOM 775 O O . ILE A 1 107 ? -6.868 4.264 0.380 1.00 92.38 107 ILE A O 1
ATOM 779 N N . LEU A 1 108 ? -8.646 4.936 1.570 1.00 88.75 108 LEU A N 1
ATOM 780 C CA . LEU A 1 108 ? -8.644 6.321 1.101 1.00 88.75 108 LEU A CA 1
ATOM 781 C C . LEU A 1 108 ? -8.691 7.315 2.269 1.00 88.75 108 LEU A C 1
ATOM 783 O O . LEU A 1 108 ? -9.468 7.165 3.202 1.00 88.75 108 LEU A O 1
ATOM 787 N N . GLY A 1 109 ? -7.870 8.364 2.229 1.00 86.00 109 GLY A N 1
ATOM 788 C CA . GLY A 1 109 ? -7.917 9.481 3.184 1.00 86.00 109 GLY A CA 1
ATOM 789 C C . GLY A 1 109 ? -7.627 9.164 4.661 1.00 86.00 109 GLY A C 1
ATOM 790 O O . GLY A 1 109 ? -7.674 10.081 5.478 1.00 86.00 109 GLY A O 1
ATOM 7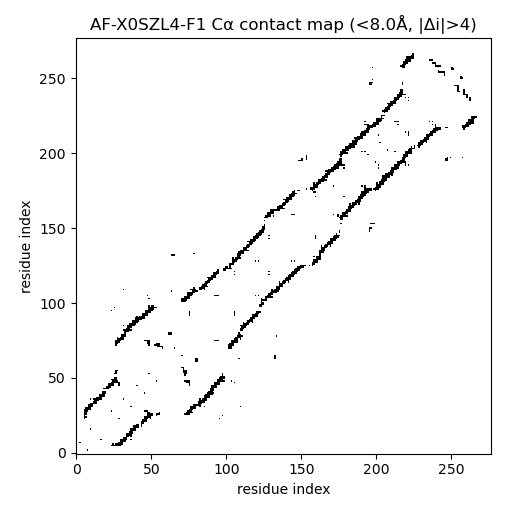91 N N . VAL A 1 110 ? -7.311 7.920 5.040 1.00 89.69 110 VAL A N 1
ATOM 792 C CA . VAL A 1 110 ? -7.028 7.575 6.444 1.00 89.69 110 VAL A CA 1
ATOM 793 C C . VAL A 1 110 ? -5.721 8.223 6.899 1.00 89.69 110 VAL A C 1
ATOM 795 O O . VAL A 1 110 ? -4.684 8.141 6.238 1.00 89.69 110 VAL A O 1
ATOM 798 N N . ARG A 1 111 ? -5.782 8.883 8.055 1.00 92.31 111 ARG A N 1
ATOM 799 C CA . ARG A 1 111 ? -4.633 9.480 8.732 1.00 92.31 111 ARG A CA 1
ATOM 800 C C . ARG A 1 111 ? -4.292 8.646 9.952 1.00 92.31 111 ARG A C 1
ATOM 802 O O . ARG A 1 111 ? -4.888 8.818 11.015 1.00 92.31 111 ARG A O 1
ATOM 809 N N . ALA A 1 112 ? -3.375 7.712 9.758 1.00 94.25 112 ALA A N 1
ATOM 810 C CA . ALA A 1 112 ? -3.058 6.691 10.734 1.00 94.25 112 ALA A CA 1
ATOM 811 C C . ALA A 1 112 ? -1.708 6.946 11.406 1.00 94.25 112 ALA A C 1
ATOM 813 O O . ALA A 1 112 ? -0.766 7.433 10.782 1.00 94.25 112 ALA A O 1
ATOM 814 N N . THR A 1 113 ? -1.585 6.563 12.670 1.00 97.50 113 THR A N 1
ATOM 815 C CA . THR A 1 113 ? -0.258 6.370 13.265 1.00 97.50 113 THR A CA 1
ATOM 816 C C . THR A 1 113 ? 0.348 5.051 12.802 1.00 97.50 113 THR A C 1
ATOM 818 O O . THR A 1 113 ? 1.560 4.952 12.667 1.00 97.50 113 THR A O 1
ATOM 821 N N . GLU A 1 114 ? -0.482 4.040 12.537 1.00 98.12 114 GLU A N 1
ATOM 822 C CA . GLU A 1 114 ? -0.008 2.674 12.318 1.00 98.12 114 GLU A CA 1
ATOM 823 C C . GLU A 1 114 ? -0.965 1.881 11.422 1.00 98.12 114 GLU A C 1
ATOM 825 O O . GLU A 1 114 ? -2.183 1.900 11.629 1.00 98.12 114 GLU A O 1
ATOM 830 N N . ILE A 1 115 ? -0.413 1.187 10.427 1.00 98.06 115 ILE A N 1
ATOM 831 C CA . ILE A 1 115 ? -1.130 0.188 9.630 1.00 98.06 115 ILE A CA 1
ATOM 832 C C . ILE A 1 115 ? -0.280 -1.079 9.557 1.00 98.06 115 ILE A C 1
ATOM 834 O O . ILE A 1 115 ? 0.816 -1.055 8.982 1.00 98.06 115 ILE A O 1
ATOM 838 N N . ALA A 1 116 ? -0.797 -2.185 10.097 1.00 98.62 116 ALA A N 1
ATOM 839 C CA . ALA A 1 116 ? -0.047 -3.435 10.152 1.00 98.62 116 ALA A CA 1
ATOM 840 C C . ALA A 1 116 ? -0.888 -4.701 9.987 1.00 98.62 116 ALA A C 1
ATOM 842 O O . ALA A 1 116 ? -2.043 -4.762 10.399 1.00 98.62 116 ALA A O 1
ATOM 843 N N . GLY A 1 117 ? -0.293 -5.741 9.399 1.00 98.62 117 GLY A N 1
ATOM 844 C CA . GLY A 1 117 ? -0.958 -7.038 9.238 1.00 98.62 117 GLY A CA 1
ATOM 845 C C . GLY A 1 117 ? -2.148 -7.015 8.270 1.00 98.62 117 GLY A C 1
ATOM 846 O O . GLY A 1 117 ? -3.025 -7.873 8.353 1.00 98.62 117 GLY A O 1
ATOM 847 N N . VAL A 1 118 ? -2.213 -6.032 7.368 1.00 98.56 118 VAL A N 1
ATOM 848 C CA . VAL A 1 118 ? -3.303 -5.881 6.397 1.00 98.56 118 VAL A CA 1
ATOM 849 C C . VAL A 1 118 ? -2.880 -6.415 5.032 1.00 98.56 118 VAL A C 1
ATOM 851 O O . VAL A 1 118 ? -1.824 -6.070 4.498 1.00 98.56 118 VAL A O 1
ATOM 854 N N . ALA A 1 119 ? -3.736 -7.231 4.426 1.00 98.62 119 ALA A N 1
ATOM 855 C CA . ALA A 1 119 ? -3.589 -7.717 3.064 1.00 98.62 119 ALA A CA 1
ATOM 856 C C . ALA A 1 119 ? -4.587 -7.019 2.127 1.00 98.62 119 ALA A C 1
ATOM 858 O O . ALA A 1 119 ? -5.794 -7.088 2.341 1.00 98.62 119 ALA A O 1
ATOM 859 N N . LEU A 1 120 ? -4.091 -6.379 1.067 1.00 97.69 120 LEU A N 1
ATOM 860 C CA . LEU A 1 120 ? -4.902 -5.765 0.016 1.00 97.69 120 LEU A CA 1
ATOM 861 C C . LEU A 1 120 ? -4.909 -6.632 -1.245 1.00 97.69 120 LEU A C 1
ATOM 863 O O . LEU A 1 120 ? -3.843 -7.001 -1.747 1.00 97.69 120 LEU A O 1
ATOM 867 N N . ASP A 1 121 ? -6.093 -6.873 -1.805 1.00 96.94 121 ASP A N 1
ATOM 868 C CA . ASP A 1 121 ? -6.271 -7.477 -3.130 1.00 96.94 121 ASP A CA 1
ATOM 869 C C . ASP A 1 121 ? -7.289 -6.662 -3.948 1.00 96.94 121 ASP A C 1
ATOM 871 O O . ASP A 1 121 ? -8.488 -6.671 -3.666 1.00 96.94 121 ASP A O 1
ATOM 875 N N . TYR A 1 122 ? -6.805 -5.929 -4.953 1.00 94.38 122 TYR A N 1
ATOM 876 C CA . TYR A 1 122 ? -7.601 -4.949 -5.699 1.00 94.38 122 TYR A CA 1
ATOM 877 C C . TYR A 1 122 ? -7.288 -4.947 -7.195 1.00 94.38 122 TYR A C 1
ATOM 879 O O . TYR A 1 122 ? -6.262 -5.463 -7.643 1.00 94.38 122 TYR A O 1
ATOM 887 N N . TYR A 1 123 ? -8.192 -4.385 -7.995 1.00 9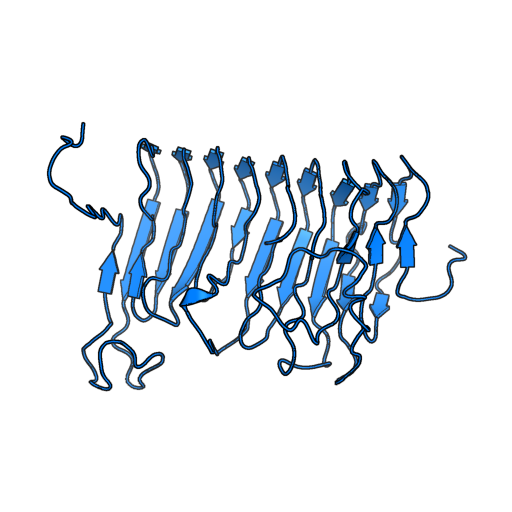2.19 123 TYR A N 1
ATOM 888 C CA . TYR A 1 123 ? -8.088 -4.326 -9.449 1.00 92.19 123 TYR A CA 1
ATOM 889 C C . TYR A 1 123 ? -8.875 -3.141 -10.023 1.00 92.19 123 TYR A C 1
ATOM 891 O O . TYR A 1 123 ? -9.909 -2.737 -9.520 1.00 92.19 123 TYR A O 1
ATOM 899 N N . GLY A 1 124 ? -8.419 -2.592 -11.139 1.00 87.69 124 GLY A N 1
ATOM 900 C CA . GLY A 1 124 ? -9.061 -1.438 -11.776 1.00 87.69 124 GLY A CA 1
ATOM 901 C C . GLY A 1 124 ? -8.058 -0.664 -12.603 1.00 87.69 124 GLY A C 1
ATOM 902 O O . GLY A 1 124 ? -6.866 -0.862 -12.398 1.00 87.69 124 GLY A O 1
ATOM 903 N N . TYR A 1 125 ? -8.477 0.164 -13.556 1.00 81.88 125 TYR A N 1
ATOM 904 C CA . TYR A 1 125 ? -7.549 0.757 -14.532 1.00 81.88 125 TYR A CA 1
ATOM 905 C C . TYR A 1 125 ? -6.626 1.842 -13.939 1.00 81.88 125 TYR A C 1
ATOM 907 O O . TYR A 1 125 ? -5.609 2.158 -14.538 1.00 81.88 125 TYR A O 1
ATOM 915 N N . GLN A 1 126 ? -6.927 2.416 -12.767 1.00 83.81 126 GLN A N 1
ATOM 916 C CA . GLN A 1 126 ? -6.167 3.559 -12.236 1.00 83.81 126 GLN A CA 1
ATOM 917 C C . GLN A 1 126 ? -6.309 3.711 -10.709 1.00 83.81 126 GLN A C 1
ATOM 919 O O . GLN A 1 126 ? -6.793 4.730 -10.228 1.00 83.81 126 GLN A O 1
ATOM 924 N N . MET A 1 127 ? -5.930 2.682 -9.946 1.00 86.62 127 MET A N 1
ATOM 925 C CA . MET A 1 127 ? -6.204 2.586 -8.501 1.00 86.62 127 MET A CA 1
ATOM 926 C C . MET A 1 127 ? -4.946 2.433 -7.658 1.00 86.62 127 MET A C 1
ATOM 928 O O . MET A 1 127 ? -4.083 1.630 -8.003 1.00 86.62 127 MET A O 1
ATOM 932 N N . ASN A 1 128 ? -4.885 3.139 -6.531 1.00 89.19 128 ASN A N 1
ATOM 933 C CA . ASN A 1 128 ? -3.828 2.986 -5.533 1.00 89.19 128 ASN A CA 1
ATOM 934 C C . ASN A 1 128 ? -4.144 1.844 -4.557 1.00 89.19 128 ASN A C 1
ATOM 936 O O . ASN A 1 128 ? -5.298 1.459 -4.396 1.00 89.19 128 ASN A O 1
ATOM 940 N N . GLY A 1 129 ? -3.113 1.330 -3.882 1.00 89.94 129 GLY A N 1
ATOM 941 C CA . GLY A 1 129 ? -3.261 0.412 -2.749 1.00 89.94 129 GLY A CA 1
ATOM 942 C C . GLY A 1 129 ? -3.400 1.181 -1.434 1.00 89.94 129 GLY A C 1
ATOM 943 O O . GLY A 1 129 ? -4.485 1.629 -1.071 1.00 89.94 129 GLY A O 1
ATOM 944 N N . PHE A 1 130 ? -2.281 1.346 -0.726 1.00 84.69 130 PHE A N 1
ATOM 945 C CA . PHE A 1 130 ? -2.171 2.188 0.462 1.00 84.69 130 PHE A CA 1
ATOM 946 C C . PHE A 1 130 ? -1.920 3.671 0.102 1.00 84.69 130 PHE A C 1
ATOM 948 O O . PHE A 1 130 ? -1.217 4.033 -0.844 1.00 84.69 130 PHE A O 1
ATOM 955 N N . ILE A 1 131 ? -2.511 4.522 0.929 1.00 65.62 131 ILE A N 1
ATOM 956 C CA . ILE A 1 131 ? -3.286 5.734 0.620 1.00 65.62 131 ILE A CA 1
ATOM 957 C C . ILE A 1 131 ? -2.509 6.954 0.106 1.00 65.62 131 ILE A C 1
ATOM 959 O O . ILE A 1 131 ? -1.573 7.423 0.742 1.00 65.62 131 ILE A O 1
ATOM 963 N N . TRP A 1 132 ? -3.037 7.608 -0.932 1.00 60.72 132 TRP A N 1
ATOM 964 C CA . TRP A 1 132 ? -2.463 8.815 -1.548 1.00 60.72 132 TRP A CA 1
ATOM 965 C C . TRP A 1 132 ? -2.963 10.173 -0.984 1.00 60.72 132 TRP A C 1
ATOM 967 O O . TRP A 1 132 ? -2.293 11.190 -1.140 1.00 60.72 132 TRP A O 1
ATOM 977 N N . ALA A 1 133 ? -4.080 10.220 -0.246 1.00 63.06 133 ALA A N 1
ATOM 978 C CA . ALA A 1 133 ? -4.600 11.442 0.407 1.00 63.06 133 ALA A CA 1
ATOM 979 C C . ALA A 1 133 ? -4.511 11.436 1.953 1.00 63.06 133 ALA A C 1
ATOM 981 O O . ALA A 1 133 ? -5.073 12.310 2.620 1.00 63.06 133 ALA A O 1
ATOM 982 N N . GLY A 1 134 ? -3.844 10.431 2.522 1.00 67.12 134 GLY A N 1
ATOM 983 C CA . GLY A 1 134 ? -3.660 10.243 3.960 1.00 67.12 134 GLY A CA 1
ATOM 984 C C . GLY A 1 134 ? -2.263 10.632 4.443 1.00 67.12 134 GLY A C 1
ATOM 985 O O . GLY A 1 134 ? -1.438 11.151 3.693 1.00 67.12 134 GLY A O 1
ATOM 986 N N . ARG A 1 135 ? -2.004 10.359 5.721 1.00 86.38 135 ARG A N 1
ATOM 987 C CA . ARG A 1 135 ? -0.660 10.349 6.312 1.00 86.38 135 ARG A CA 1
ATOM 988 C C . ARG A 1 135 ? -0.579 9.128 7.205 1.00 86.38 135 ARG A C 1
ATOM 990 O O . ARG A 1 135 ? -1.441 8.978 8.066 1.00 86.38 135 ARG A O 1
ATOM 997 N N . VAL A 1 136 ? 0.434 8.298 7.006 1.00 93.50 136 VAL A N 1
ATOM 998 C CA . VAL A 1 136 ? 0.701 7.149 7.874 1.00 93.50 136 VAL A CA 1
ATOM 999 C C . VAL A 1 136 ? 2.079 7.313 8.491 1.00 93.50 136 VAL A C 1
ATOM 1001 O O . VAL A 1 136 ? 3.054 7.526 7.769 1.00 93.50 136 VAL A O 1
ATOM 1004 N N . ASP A 1 137 ? 2.175 7.263 9.816 1.00 96.94 137 ASP A N 1
ATOM 1005 C CA . ASP A 1 137 ? 3.484 7.346 10.466 1.00 96.94 137 ASP A CA 1
ATOM 1006 C C . ASP A 1 137 ? 4.280 6.046 10.264 1.00 96.94 137 ASP A C 1
ATOM 1008 O O . ASP A 1 137 ? 5.442 6.115 9.858 1.00 96.94 137 ASP A O 1
ATOM 1012 N N . GLU A 1 138 ? 3.648 4.881 10.434 1.00 98.19 138 GLU A N 1
ATOM 1013 C CA . GLU A 1 138 ? 4.295 3.574 10.272 1.00 98.19 138 GLU A CA 1
ATOM 1014 C C . GLU A 1 138 ? 3.412 2.560 9.527 1.00 98.19 138 GLU A C 1
ATOM 1016 O O . GLU A 1 138 ? 2.257 2.330 9.888 1.00 98.19 138 GLU A O 1
ATOM 1021 N N . LEU A 1 139 ? 3.949 1.959 8.460 1.00 98.06 139 LEU A N 1
ATOM 1022 C CA . LEU A 1 139 ? 3.277 0.934 7.657 1.00 98.06 139 LEU A CA 1
ATOM 1023 C C . LEU A 1 139 ? 4.163 -0.313 7.550 1.00 98.06 139 LEU A C 1
ATOM 1025 O O . LEU A 1 139 ? 5.227 -0.269 6.920 1.00 98.06 139 LEU A O 1
ATOM 1029 N N . HIS A 1 140 ? 3.733 -1.430 8.149 1.00 98.69 140 HIS A N 1
ATOM 1030 C CA . HIS A 1 140 ? 4.573 -2.627 8.260 1.00 98.69 140 HIS A CA 1
ATOM 1031 C C . HIS A 1 140 ? 3.841 -3.971 8.304 1.00 98.69 140 HIS A C 1
ATOM 1033 O O . HIS A 1 140 ? 2.713 -4.061 8.763 1.00 98.69 140 HIS A O 1
ATOM 1039 N N . HIS A 1 141 ? 4.495 -5.044 7.843 1.00 98.81 141 HIS A N 1
ATOM 1040 C CA . HIS A 1 141 ? 3.922 -6.403 7.784 1.00 98.81 141 HIS A CA 1
ATOM 1041 C C . HIS A 1 141 ? 2.620 -6.500 6.978 1.00 98.81 141 HIS A C 1
ATOM 1043 O O . HIS A 1 141 ? 1.747 -7.313 7.277 1.00 98.81 141 HIS A O 1
ATOM 1049 N N . ASN A 1 142 ? 2.480 -5.669 5.946 1.00 98.69 142 ASN A N 1
ATOM 1050 C CA . ASN A 1 142 ? 1.332 -5.697 5.049 1.00 98.69 142 ASN A CA 1
ATOM 1051 C C . ASN A 1 142 ? 1.648 -6.469 3.768 1.00 98.69 142 ASN A C 1
ATOM 1053 O O . ASN A 1 142 ? 2.803 -6.585 3.347 1.00 98.69 142 ASN A O 1
ATOM 1057 N N . VAL A 1 143 ? 0.597 -6.948 3.106 1.00 98.69 143 VAL A N 1
ATOM 1058 C CA . VAL A 1 143 ? 0.685 -7.593 1.794 1.00 98.69 143 VAL A CA 1
ATOM 1059 C C . VAL A 1 143 ? -0.135 -6.793 0.792 1.00 98.69 143 VAL A C 1
ATOM 1061 O O . VAL A 1 143 ? -1.303 -6.518 1.031 1.00 98.69 143 VAL A O 1
ATOM 1064 N N . VAL A 1 144 ? 0.439 -6.439 -0.355 1.00 98.38 144 VAL A N 1
ATOM 1065 C CA . VAL A 1 144 ? -0.269 -5.696 -1.407 1.00 98.38 144 VAL A CA 1
ATOM 1066 C C . VAL A 1 144 ? -0.260 -6.485 -2.703 1.00 98.38 144 VAL A C 1
ATOM 1068 O O . VAL A 1 144 ? 0.804 -6.862 -3.197 1.00 98.38 144 VAL A O 1
ATOM 1071 N N . LYS A 1 145 ? -1.440 -6.711 -3.279 1.00 97.88 145 LYS A N 1
ATOM 1072 C CA . LYS A 1 145 ? -1.604 -7.341 -4.586 1.00 97.88 145 LYS A CA 1
ATOM 1073 C C . LYS A 1 145 ? -2.467 -6.468 -5.490 1.00 97.88 145 LYS A C 1
ATOM 1075 O O . LYS A 1 145 ? -3.691 -6.466 -5.403 1.00 97.88 145 LYS A O 1
ATOM 1080 N N . ASP A 1 146 ? -1.799 -5.765 -6.393 1.00 95.75 146 ASP A N 1
ATOM 1081 C CA . ASP A 1 146 ? -2.439 -5.105 -7.523 1.00 95.75 146 ASP A CA 1
ATOM 1082 C C . ASP A 1 146 ? -2.711 -6.131 -8.638 1.00 95.75 146 ASP A C 1
ATOM 1084 O O . ASP A 1 146 ? -1.773 -6.727 -9.175 1.00 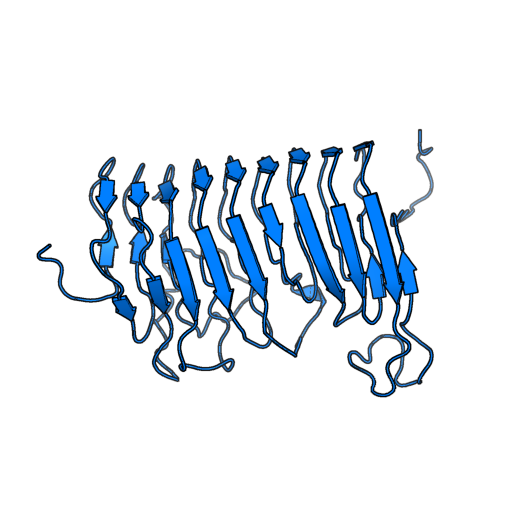95.75 146 ASP A O 1
ATOM 1088 N N . LYS A 1 147 ? -3.973 -6.341 -9.022 1.00 94.69 147 LYS A N 1
ATOM 1089 C CA . LYS A 1 147 ? -4.377 -7.239 -10.122 1.00 94.69 147 LYS A CA 1
ATOM 1090 C C . LYS A 1 147 ? -4.804 -6.518 -11.397 1.00 94.69 147 LYS A C 1
ATOM 1092 O O . LYS A 1 147 ? -5.132 -7.193 -12.368 1.00 94.69 147 LYS A O 1
ATOM 1097 N N . GLY A 1 148 ? -4.859 -5.188 -11.435 1.00 90.56 148 GLY A N 1
ATOM 1098 C CA . GLY A 1 148 ? -5.373 -4.545 -12.645 1.00 90.56 148 GLY A CA 1
ATOM 1099 C C . GLY A 1 148 ? -4.367 -4.551 -13.797 1.00 90.56 148 GLY A C 1
ATOM 1100 O O . GLY A 1 148 ? -3.163 -4.769 -13.626 1.00 90.56 148 GLY A O 1
ATOM 1101 N N . THR A 1 149 ? -4.905 -4.343 -14.992 1.00 87.81 149 THR A N 1
ATOM 1102 C CA . THR A 1 149 ? -4.254 -4.664 -16.270 1.00 87.81 149 THR A CA 1
ATOM 1103 C C . THR A 1 149 ? -4.222 -3.485 -17.233 1.00 87.81 149 THR A C 1
ATOM 1105 O O . THR A 1 149 ? -3.983 -3.676 -18.416 1.00 87.81 149 THR A O 1
ATOM 1108 N N . GLU A 1 150 ? -4.497 -2.282 -16.743 1.00 86.31 150 GLU A N 1
ATOM 1109 C CA . GLU A 1 150 ? -4.576 -1.065 -17.549 1.00 86.31 150 GLU A CA 1
ATOM 1110 C C . GLU A 1 150 ? -4.015 0.125 -16.760 1.00 86.31 150 GLU A C 1
ATOM 1112 O O . GLU A 1 150 ? -3.942 0.077 -15.530 1.00 86.31 150 GLU A O 1
ATOM 1117 N N . LEU A 1 151 ? -3.595 1.167 -17.472 1.00 85.81 151 LEU A N 1
ATOM 1118 C CA . LEU A 1 151 ? -3.377 2.524 -16.976 1.00 85.81 151 LEU A CA 1
ATOM 1119 C C . LEU A 1 151 ? -3.960 3.464 -18.027 1.00 85.81 151 LEU A C 1
ATOM 1121 O O . LEU A 1 151 ? -3.735 3.245 -19.214 1.00 85.81 151 LEU A O 1
ATOM 1125 N N . VAL A 1 152 ? -4.683 4.497 -17.606 1.00 85.12 152 VAL A N 1
ATOM 1126 C CA . VAL A 1 152 ? -5.223 5.529 -18.508 1.00 85.12 152 VAL A CA 1
ATOM 1127 C C . VAL A 1 152 ? -4.266 6.715 -18.589 1.00 85.12 152 VAL A C 1
ATOM 1129 O O . VAL A 1 152 ? -4.034 7.257 -19.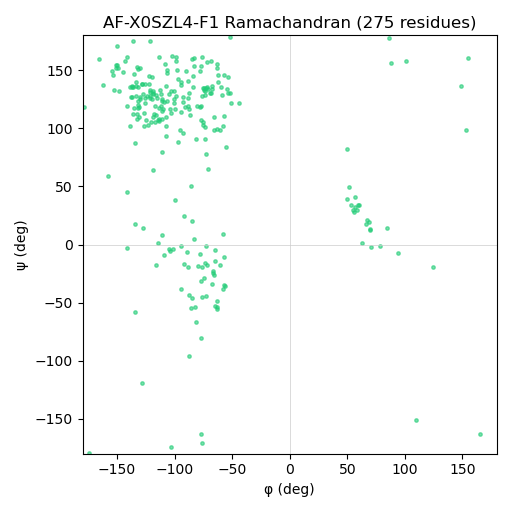665 1.00 85.12 152 VAL A O 1
ATOM 1132 N N . ASP A 1 153 ? -3.643 7.080 -17.467 1.00 83.75 153 ASP A N 1
ATOM 1133 C CA . ASP A 1 153 ? -2.604 8.105 -17.416 1.00 83.75 153 ASP A CA 1
ATOM 1134 C C . ASP A 1 153 ? -1.497 7.714 -16.432 1.00 83.75 153 ASP A C 1
ATOM 1136 O O . ASP A 1 153 ? -1.700 7.567 -15.224 1.00 83.75 153 ASP A O 1
ATOM 1140 N N . ARG A 1 154 ? -0.270 7.577 -16.937 1.00 84.88 154 ARG A N 1
ATOM 1141 C CA . ARG A 1 154 ? 0.899 7.276 -16.103 1.00 84.88 154 ARG A CA 1
ATOM 1142 C C . ARG A 1 154 ? 1.279 8.411 -15.143 1.00 84.88 154 ARG A C 1
ATOM 1144 O O . ARG A 1 154 ? 1.988 8.168 -14.163 1.00 84.88 154 ARG A O 1
ATOM 1151 N N . HIS A 1 155 ? 0.880 9.652 -15.431 1.00 84.06 155 HIS A N 1
ATOM 1152 C CA . HIS A 1 155 ? 1.239 10.825 -14.628 1.00 84.06 155 HIS A CA 1
ATOM 1153 C C . HIS A 1 155 ? 0.479 10.872 -13.304 1.00 84.06 155 HIS A C 1
ATOM 1155 O O . HIS A 1 155 ? 0.941 11.517 -12.367 1.00 84.06 155 HIS A O 1
ATOM 1161 N N . TRP A 1 156 ? -0.602 10.100 -13.179 1.00 78.00 156 TRP A N 1
ATOM 1162 C CA . TRP A 1 156 ? -1.371 9.952 -11.941 1.00 78.00 156 TRP A CA 1
ATOM 1163 C C . TRP A 1 156 ? -0.659 9.123 -10.875 1.00 78.00 156 TRP A C 1
ATOM 1165 O O . TRP A 1 156 ? -1.183 8.959 -9.780 1.00 78.00 156 TRP A O 1
ATOM 1175 N N . ALA A 1 157 ? 0.541 8.609 -11.165 1.00 80.38 157 ALA A N 1
ATOM 1176 C CA . ALA A 1 157 ? 1.429 8.109 -10.124 1.00 80.38 157 ALA A CA 1
ATOM 1177 C C . ALA A 1 157 ? 0.859 6.950 -9.283 1.00 80.38 157 ALA A C 1
ATOM 1179 O O . ALA A 1 157 ? 1.189 6.838 -8.102 1.00 80.38 157 ALA A O 1
ATOM 1180 N N . VAL A 1 158 ? 0.049 6.077 -9.890 1.00 88.94 158 VAL A N 1
ATOM 1181 C CA . VAL A 1 158 ? -0.603 4.962 -9.188 1.00 88.94 158 VAL A CA 1
ATOM 1182 C C . VAL A 1 158 ? 0.413 4.145 -8.393 1.00 88.94 158 VAL A C 1
ATOM 1184 O O . VAL A 1 158 ? 1.385 3.633 -8.953 1.00 88.94 158 VAL A O 1
ATOM 1187 N N . SER A 1 159 ? 0.192 4.054 -7.084 1.00 93.19 159 SER A N 1
ATOM 1188 C CA . SER A 1 159 ? 1.137 3.476 -6.132 1.00 93.19 159 SER A CA 1
ATOM 1189 C C . SER A 1 159 ? 0.498 2.369 -5.303 1.00 93.19 159 SER A C 1
ATOM 1191 O O . SER A 1 159 ? -0.618 2.516 -4.809 1.00 93.19 159 SER A O 1
ATOM 1193 N N . ALA A 1 160 ? 1.231 1.277 -5.094 1.00 95.75 160 ALA A N 1
ATOM 1194 C CA . ALA A 1 160 ? 0.834 0.241 -4.146 1.00 95.75 160 ALA A CA 1
ATOM 1195 C C . ALA A 1 160 ? 0.894 0.746 -2.695 1.00 95.75 160 ALA A C 1
ATOM 1197 O O . ALA A 1 160 ? 0.051 0.361 -1.891 1.00 95.75 160 ALA A O 1
ATOM 1198 N N . VAL A 1 161 ? 1.850 1.622 -2.376 1.00 95.75 161 VAL A N 1
ATOM 1199 C CA . VAL A 1 161 ? 1.966 2.334 -1.099 1.00 95.75 161 VAL A CA 1
ATOM 1200 C C . VAL A 1 161 ? 2.361 3.782 -1.360 1.00 95.75 161 VAL A C 1
ATOM 1202 O O . VAL A 1 161 ? 3.267 4.054 -2.148 1.00 95.75 161 VAL A O 1
ATOM 1205 N N . SER A 1 162 ? 1.717 4.725 -0.679 1.00 92.81 162 SER A N 1
ATOM 1206 C CA . SER A 1 162 ? 2.101 6.136 -0.694 1.00 92.81 162 SER A CA 1
ATOM 1207 C C . SER A 1 162 ? 1.740 6.834 0.621 1.00 92.81 162 SER A C 1
ATOM 1209 O O . SER A 1 162 ? 1.102 6.234 1.484 1.00 92.81 162 SER A O 1
ATOM 1211 N N . GLY A 1 163 ? 2.204 8.073 0.817 1.00 87.31 163 GLY A N 1
ATOM 1212 C CA . GLY A 1 163 ? 1.774 8.911 1.950 1.00 87.31 163 GLY A CA 1
ATOM 1213 C C . GLY A 1 163 ? 2.249 8.451 3.336 1.00 87.31 163 GLY A C 1
ATOM 1214 O O . GLY A 1 163 ? 1.671 8.846 4.350 1.00 87.31 163 GLY A O 1
ATOM 1215 N N . CYS A 1 164 ? 3.291 7.623 3.398 1.00 93.88 164 CYS A N 1
ATOM 1216 C CA . CYS A 1 164 ? 3.820 7.058 4.640 1.00 93.88 164 CYS A CA 1
ATOM 1217 C C . CYS A 1 164 ? 5.149 7.722 5.030 1.00 93.88 164 CYS A C 1
ATOM 1219 O O . CYS A 1 164 ? 5.899 8.131 4.147 1.00 93.88 164 CYS A O 1
ATOM 1221 N N . LYS A 1 165 ? 5.473 7.809 6.328 1.00 96.06 165 LYS A N 1
ATOM 1222 C CA . LYS A 1 165 ? 6.816 8.211 6.792 1.00 96.06 165 LYS A CA 1
ATOM 1223 C C . LYS A 1 165 ? 7.763 7.022 6.861 1.00 96.06 165 LYS A C 1
ATOM 1225 O O . LYS A 1 165 ? 8.836 7.071 6.266 1.00 96.06 165 LYS A O 1
ATOM 1230 N N . LYS A 1 166 ? 7.369 5.969 7.580 1.00 98.12 166 LYS A N 1
ATOM 1231 C CA . LYS A 1 166 ? 8.123 4.721 7.696 1.00 98.12 166 LYS A CA 1
ATOM 1232 C C . LYS A 1 166 ? 7.373 3.601 6.994 1.00 98.12 166 LYS A C 1
ATOM 1234 O O . LYS A 1 166 ? 6.187 3.396 7.244 1.00 98.12 166 LYS A O 1
ATOM 1239 N N . VAL A 1 167 ? 8.068 2.879 6.124 1.00 98.50 167 VAL A N 1
ATOM 1240 C CA . VAL A 1 167 ? 7.515 1.738 5.390 1.00 98.50 167 VAL A CA 1
ATOM 1241 C C . VAL A 1 167 ? 8.494 0.581 5.487 1.00 98.50 167 VAL A C 1
ATOM 1243 O O . VAL A 1 167 ? 9.591 0.663 4.929 1.00 98.50 167 VAL A O 1
ATOM 1246 N N . HIS A 1 168 ? 8.132 -0.495 6.187 1.00 98.75 168 HIS A N 1
ATOM 1247 C CA . HIS A 1 168 ? 9.041 -1.632 6.331 1.00 98.75 168 HIS A CA 1
ATOM 1248 C C . HIS A 1 168 ? 8.396 -2.997 6.488 1.00 98.75 168 HIS A C 1
ATOM 1250 O O . HIS A 1 168 ? 7.302 -3.116 7.014 1.00 98.75 168 HIS A O 1
ATOM 1256 N N . HIS A 1 169 ? 9.115 -4.054 6.104 1.00 98.81 169 HIS A N 1
ATOM 1257 C CA . HIS A 1 169 ? 8.649 -5.439 6.254 1.00 98.81 169 HIS A CA 1
ATOM 1258 C C . HIS A 1 169 ? 7.324 -5.715 5.524 1.00 98.81 169 HIS A C 1
ATOM 1260 O O . HIS A 1 169 ? 6.530 -6.543 5.959 1.00 98.81 169 HIS A O 1
ATOM 1266 N N . ASN A 1 170 ? 7.056 -5.008 4.423 1.00 98.81 170 ASN A N 1
ATOM 1267 C CA . ASN A 1 170 ? 5.880 -5.248 3.590 1.00 98.81 170 ASN A CA 1
ATOM 1268 C C . ASN A 1 170 ? 6.234 -6.113 2.381 1.00 98.81 170 ASN A C 1
ATOM 1270 O O . ASN A 1 170 ? 7.341 -6.027 1.846 1.00 98.81 170 ASN A O 1
ATOM 1274 N N . LEU A 1 171 ? 5.256 -6.885 1.910 1.00 98.81 171 LEU A N 1
ATOM 1275 C CA . LEU A 1 171 ? 5.329 -7.642 0.665 1.00 98.81 171 LEU A CA 1
ATOM 1276 C C . LEU A 1 171 ? 4.377 -7.040 -0.373 1.00 98.81 171 LEU A C 1
ATOM 1278 O O . LEU A 1 171 ? 3.163 -7.228 -0.311 1.00 98.81 171 LEU A O 1
ATOM 1282 N N . ILE A 1 172 ? 4.921 -6.374 -1.384 1.00 98.69 172 ILE A N 1
ATOM 1283 C CA . ILE A 1 172 ? 4.169 -5.939 -2.562 1.00 98.69 172 ILE A CA 1
ATOM 1284 C C . ILE A 1 172 ? 4.306 -7.034 -3.620 1.00 98.69 172 ILE A C 1
ATOM 1286 O O . ILE A 1 172 ? 5.281 -7.075 -4.363 1.00 98.69 172 ILE A O 1
ATOM 1290 N N . LYS A 1 173 ? 3.322 -7.937 -3.687 1.00 98.50 173 LYS A N 1
ATOM 1291 C CA . LYS A 1 173 ? 3.293 -9.082 -4.618 1.00 98.50 173 LYS A CA 1
ATOM 1292 C C . LYS A 1 173 ? 3.178 -8.668 -6.080 1.00 98.50 173 LYS A C 1
ATOM 1294 O O . LYS A 1 173 ? 3.540 -9.440 -6.960 1.00 98.50 173 LYS A O 1
ATOM 1299 N N . ARG A 1 174 ? 2.601 -7.493 -6.329 1.00 96.94 174 ARG A N 1
ATOM 1300 C CA . ARG A 1 174 ? 2.547 -6.852 -7.640 1.00 96.94 174 ARG A CA 1
ATOM 1301 C C . ARG A 1 174 ? 2.219 -5.375 -7.472 1.00 96.94 174 ARG A C 1
ATOM 1303 O O . ARG A 1 174 ? 1.303 -5.040 -6.721 1.00 96.94 174 ARG A O 1
ATOM 1310 N N . CYS A 1 175 ? 2.910 -4.518 -8.210 1.00 95.62 175 CYS A N 1
ATOM 1311 C CA . CYS A 1 175 ? 2.492 -3.145 -8.484 1.00 95.62 175 CYS A CA 1
ATOM 1312 C C . CYS A 1 175 ? 2.723 -2.826 -9.963 1.00 95.62 175 CYS A C 1
ATOM 1314 O O . CYS A 1 175 ? 3.768 -3.176 -10.513 1.00 95.62 175 CYS A O 1
ATOM 1316 N N . ARG A 1 176 ? 1.753 -2.176 -10.620 1.00 92.88 176 ARG A N 1
ATOM 1317 C CA . ARG A 1 176 ? 1.850 -1.955 -12.072 1.00 92.88 176 ARG A CA 1
ATOM 1318 C C . ARG A 1 176 ? 2.569 -0.671 -12.497 1.00 92.88 176 ARG A C 1
ATOM 1320 O O . ARG A 1 176 ? 2.964 -0.539 -13.651 1.00 92.88 176 ARG A O 1
ATOM 1327 N N . GLN A 1 177 ? 2.683 0.303 -11.591 1.00 91.69 177 GLN A N 1
ATOM 1328 C CA . GLN A 1 177 ? 3.295 1.602 -11.891 1.00 91.69 177 GLN A CA 1
ATOM 1329 C C . GLN A 1 177 ? 4.263 2.050 -10.805 1.00 91.69 177 GLN A C 1
ATOM 1331 O O . GLN A 1 177 ? 5.431 2.263 -11.120 1.00 91.69 177 GLN A O 1
ATOM 1336 N N . ARG A 1 178 ? 3.836 2.183 -9.546 1.00 94.56 178 ARG A N 1
ATOM 1337 C CA . ARG A 1 178 ? 4.753 2.483 -8.443 1.00 94.56 178 ARG A CA 1
ATOM 1338 C C . ARG A 1 178 ? 4.592 1.514 -7.279 1.00 94.56 178 ARG A C 1
ATOM 1340 O O . ARG A 1 178 ? 3.470 1.160 -6.927 1.00 94.56 178 ARG A O 1
ATOM 1347 N N . GLY A 1 179 ? 5.702 1.078 -6.689 1.00 96.94 179 GLY A N 1
ATOM 1348 C CA . GLY A 1 179 ? 5.688 0.263 -5.471 1.00 96.94 179 GLY A CA 1
ATOM 1349 C C . GLY A 1 179 ? 5.417 1.134 -4.253 1.00 96.94 179 GLY A C 1
ATOM 1350 O O . GLY A 1 179 ? 4.280 1.212 -3.797 1.00 96.94 179 GLY A O 1
ATOM 1351 N N . ILE A 1 180 ? 6.450 1.817 -3.764 1.00 96.88 180 ILE A N 1
ATOM 1352 C CA . ILE A 1 180 ? 6.386 2.724 -2.615 1.00 96.88 180 ILE A CA 1
ATOM 1353 C C . ILE A 1 180 ? 6.738 4.140 -3.078 1.00 96.88 180 ILE A C 1
ATOM 1355 O O . ILE A 1 180 ? 7.841 4.388 -3.566 1.00 96.88 180 ILE A O 1
ATOM 1359 N N . SER A 1 181 ? 5.800 5.071 -2.918 1.00 93.44 181 SER A N 1
ATOM 1360 C CA . SER A 1 181 ? 5.937 6.474 -3.316 1.00 93.44 181 SER A CA 1
ATOM 1361 C C . SER A 1 181 ? 5.918 7.405 -2.108 1.00 93.44 181 SER A C 1
ATOM 1363 O O . SER A 1 181 ? 4.863 7.690 -1.540 1.00 93.44 181 SER A O 1
ATOM 1365 N N . GLY A 1 182 ? 7.081 7.953 -1.771 1.00 88.44 182 GLY A N 1
ATOM 1366 C CA . GLY A 1 182 ? 7.274 8.784 -0.589 1.00 88.44 182 GLY A CA 1
ATOM 1367 C C . GLY A 1 182 ? 7.628 7.949 0.641 1.00 88.44 182 GLY A C 1
ATOM 1368 O O . GLY A 1 182 ? 7.353 6.753 0.705 1.00 88.44 182 GLY A O 1
ATOM 1369 N N . GLY A 1 183 ? 8.281 8.594 1.602 1.00 91.94 183 GLY A N 1
ATOM 1370 C CA . GLY A 1 183 ? 8.832 7.940 2.783 1.00 91.94 183 GLY A CA 1
ATOM 1371 C C . GLY A 1 183 ? 10.080 8.648 3.270 1.00 91.94 183 GLY A C 1
ATOM 1372 O O . GLY A 1 183 ? 10.946 9.007 2.469 1.00 91.94 183 GLY A O 1
ATOM 1373 N N . ASP A 1 184 ? 10.172 8.834 4.581 1.00 95.81 184 ASP A N 1
ATOM 1374 C CA . ASP A 1 184 ? 11.422 9.201 5.235 1.00 95.81 184 ASP A CA 1
ATOM 1375 C C . ASP A 1 184 ? 12.329 7.965 5.324 1.00 95.81 184 ASP A C 1
ATOM 1377 O O . ASP A 1 184 ? 13.494 8.044 4.950 1.00 95.81 184 ASP A O 1
ATOM 1381 N N . GLN A 1 185 ? 11.773 6.815 5.727 1.00 98.00 185 GLN A N 1
ATOM 1382 C CA . GLN A 1 185 ? 12.496 5.549 5.876 1.00 98.00 185 GLN A CA 1
ATOM 1383 C C . GLN A 1 185 ? 11.745 4.409 5.193 1.00 98.00 185 GLN A C 1
ATOM 1385 O O . GLN A 1 185 ? 10.629 4.060 5.581 1.00 98.00 185 GLN A O 1
ATOM 1390 N N . ILE A 1 186 ? 12.367 3.798 4.190 1.00 98.50 186 ILE A N 1
ATOM 1391 C CA . ILE A 1 186 ? 11.807 2.676 3.438 1.00 98.50 186 ILE A CA 1
ATOM 1392 C C . ILE A 1 186 ? 12.781 1.511 3.547 1.00 98.50 186 ILE A C 1
ATOM 1394 O O . ILE A 1 186 ? 13.824 1.510 2.885 1.00 98.50 186 ILE A O 1
ATOM 1398 N N . THR A 1 187 ? 12.472 0.528 4.399 1.00 98.75 187 THR A N 1
ATOM 1399 C CA . THR A 1 187 ? 13.430 -0.541 4.717 1.00 98.75 187 THR A CA 1
ATOM 1400 C C . THR A 1 187 ? 12.850 -1.946 4.720 1.00 98.75 187 THR A C 1
ATOM 1402 O O . THR A 1 187 ? 11.710 -2.142 5.108 1.00 98.75 187 THR A O 1
ATOM 1405 N N . HIS A 1 188 ? 13.630 -2.952 4.321 1.00 98.81 188 HIS A N 1
ATOM 1406 C CA . HIS A 1 188 ? 13.237 -4.368 4.438 1.00 98.81 188 HIS A CA 1
ATOM 1407 C C . HIS A 1 188 ? 11.887 -4.721 3.786 1.00 98.81 188 HIS A C 1
ATOM 1409 O O . HIS A 1 188 ? 11.182 -5.613 4.251 1.00 98.81 188 HIS A O 1
ATOM 1415 N N . ASN A 1 189 ? 11.493 -4.013 2.726 1.00 98.81 189 ASN A N 1
ATOM 1416 C CA . ASN A 1 189 ? 10.322 -4.375 1.930 1.00 98.81 189 ASN A CA 1
ATOM 1417 C C . ASN A 1 189 ? 10.731 -5.311 0.793 1.00 98.81 189 ASN A C 1
ATOM 1419 O O . ASN A 1 189 ? 11.827 -5.185 0.243 1.00 98.81 189 ASN A O 1
ATOM 1423 N N . GLU A 1 190 ? 9.824 -6.197 0.398 1.00 98.81 190 GLU A N 1
ATOM 1424 C CA . GLU A 1 190 ? 9.953 -7.009 -0.808 1.00 98.81 190 GLU A CA 1
ATOM 1425 C C . GLU A 1 190 ? 8.911 -6.565 -1.838 1.00 98.81 190 GLU A C 1
ATOM 1427 O O . GLU A 1 190 ? 7.718 -6.491 -1.541 1.00 98.81 190 GLU A O 1
ATOM 1432 N N . ILE A 1 191 ? 9.362 -6.218 -3.042 1.00 98.56 191 ILE A N 1
ATOM 1433 C CA . ILE A 1 191 ? 8.536 -5.595 -4.077 1.00 98.56 191 ILE A CA 1
ATOM 1434 C C . ILE A 1 191 ? 8.716 -6.344 -5.387 1.00 98.56 191 ILE A C 1
ATOM 1436 O O . ILE A 1 191 ? 9.835 -6.470 -5.876 1.00 98.56 191 ILE A O 1
ATOM 1440 N N . TYR A 1 192 ? 7.599 -6.765 -5.970 1.00 98.06 192 TYR A N 1
ATOM 1441 C CA . TYR A 1 192 ? 7.507 -7.329 -7.310 1.00 98.06 192 TYR A CA 1
ATOM 1442 C C . TYR A 1 192 ? 6.835 -6.306 -8.225 1.00 98.06 192 TYR A C 1
ATOM 1444 O O . TYR A 1 192 ? 5.621 -6.097 -8.188 1.00 98.06 192 TYR A O 1
ATOM 1452 N N . GLN A 1 193 ? 7.636 -5.620 -9.026 1.00 95.81 193 GLN A N 1
ATOM 1453 C CA . GLN A 1 193 ? 7.176 -4.571 -9.922 1.00 95.81 193 GLN A CA 1
ATOM 1454 C C . GLN A 1 193 ? 6.868 -5.145 -11.308 1.00 95.81 193 GLN A C 1
ATOM 1456 O O . GLN A 1 193 ? 7.738 -5.714 -11.955 1.00 95.81 193 GLN A O 1
ATOM 1461 N N . ASP A 1 194 ? 5.644 -4.964 -11.794 1.00 93.94 194 ASP A N 1
ATOM 1462 C CA . ASP A 1 194 ? 5.228 -5.327 -13.155 1.00 93.94 194 ASP A CA 1
ATOM 1463 C C . ASP A 1 194 ? 4.967 -4.039 -13.936 1.00 93.94 194 ASP A C 1
ATOM 1465 O O . ASP A 1 194 ? 3.833 -3.582 -14.045 1.00 93.94 194 ASP A O 1
ATOM 1469 N N . SER A 1 195 ? 6.036 -3.401 -14.416 1.00 91.56 195 SER A N 1
ATOM 1470 C CA . SER A 1 195 ? 5.961 -2.108 -15.097 1.00 91.56 195 SER A CA 1
ATOM 1471 C C . SER A 1 195 ? 5.022 -2.177 -16.303 1.00 91.56 195 SER A C 1
ATOM 1473 O O . SER A 1 195 ? 5.323 -2.791 -17.333 1.00 91.56 195 SER A O 1
ATOM 1475 N N . TYR A 1 196 ? 3.883 -1.500 -16.174 1.00 89.75 196 TYR A N 1
ATOM 1476 C CA . TYR A 1 196 ? 2.884 -1.386 -17.225 1.00 89.75 196 TYR A CA 1
ATOM 1477 C C . TYR A 1 196 ? 3.205 -0.239 -18.183 1.00 89.75 196 TYR A C 1
ATOM 1479 O O . TYR A 1 196 ? 3.161 -0.416 -19.400 1.00 89.75 196 TYR A O 1
ATOM 1487 N N . ALA A 1 197 ? 3.560 0.924 -17.630 1.00 87.81 197 ALA A N 1
ATOM 1488 C CA . ALA A 1 197 ? 3.900 2.118 -18.387 1.00 87.81 197 ALA A CA 1
ATOM 1489 C C . ALA A 1 197 ? 5.319 2.612 -18.085 1.00 87.81 197 ALA A C 1
ATOM 1491 O O . ALA A 1 197 ? 6.050 2.096 -17.236 1.00 87.81 197 ALA A O 1
ATOM 1492 N N . THR A 1 198 ? 5.708 3.641 -18.826 1.00 86.06 198 THR A N 1
ATOM 1493 C CA . THR A 1 198 ? 6.990 4.326 -18.699 1.00 86.06 198 THR A CA 1
ATOM 1494 C C . THR A 1 198 ? 7.142 4.993 -17.334 1.00 86.06 198 THR A C 1
ATOM 1496 O O . THR A 1 198 ? 6.157 5.399 -16.711 1.00 86.06 198 THR A O 1
ATOM 1499 N N . ASN A 1 199 ? 8.390 5.127 -16.864 1.00 82.88 199 ASN A N 1
ATOM 1500 C CA . ASN A 1 199 ? 8.703 5.724 -15.562 1.00 82.88 199 ASN A CA 1
ATOM 1501 C C . ASN A 1 199 ? 7.991 5.013 -14.399 1.00 82.88 199 ASN A C 1
ATOM 1503 O O . ASN A 1 199 ? 7.482 5.660 -13.481 1.00 82.88 199 ASN A O 1
ATOM 1507 N N . SER A 1 200 ? 7.940 3.684 -14.452 1.00 90.81 200 SER A N 1
ATOM 1508 C CA . SER A 1 200 ? 7.418 2.878 -13.360 1.00 90.81 200 SER A CA 1
ATOM 1509 C C . SER A 1 200 ? 8.483 2.803 -12.261 1.00 90.81 200 SER A C 1
ATOM 1511 O O . SER A 1 200 ? 9.592 2.343 -12.519 1.00 90.81 200 SER A O 1
ATOM 1513 N N . LEU A 1 201 ? 8.181 3.283 -11.051 1.00 94.06 201 LEU A N 1
ATOM 1514 C CA . LEU A 1 201 ? 9.150 3.455 -9.957 1.00 94.06 201 LEU A CA 1
ATOM 1515 C C . LEU A 1 201 ? 8.888 2.449 -8.828 1.00 94.06 201 LEU A C 1
ATOM 1517 O O . LEU A 1 201 ? 7.855 2.532 -8.169 1.00 94.06 201 LEU A O 1
ATOM 1521 N N . GLY A 1 202 ? 9.818 1.540 -8.551 1.00 96.31 202 GLY A N 1
ATOM 1522 C CA . GLY A 1 202 ? 9.695 0.575 -7.458 1.00 96.31 202 GLY A CA 1
ATOM 1523 C C . GLY A 1 202 ? 9.645 1.273 -6.102 1.00 96.31 202 GLY A C 1
ATOM 1524 O O . GLY A 1 202 ? 8.668 1.120 -5.373 1.00 96.31 202 GLY A O 1
ATOM 1525 N N . ILE A 1 203 ? 10.649 2.096 -5.794 1.00 97.44 203 ILE A N 1
ATOM 1526 C CA . ILE A 1 203 ? 10.728 2.886 -4.558 1.00 97.44 203 ILE A CA 1
ATOM 1527 C C . ILE A 1 203 ? 11.127 4.335 -4.854 1.00 97.44 203 ILE A C 1
ATOM 1529 O O . ILE A 1 203 ? 12.052 4.596 -5.620 1.00 97.44 203 ILE A O 1
ATOM 1533 N N . SER A 1 204 ? 10.459 5.285 -4.200 1.00 95.06 204 SER A N 1
ATOM 1534 C CA . SER A 1 204 ? 10.869 6.692 -4.088 1.00 95.06 204 SER A CA 1
ATOM 1535 C C . SER A 1 204 ? 10.784 7.134 -2.624 1.00 95.06 204 SER A C 1
ATOM 1537 O O . SER A 1 204 ? 9.707 7.054 -2.044 1.00 95.06 204 SER A O 1
ATOM 1539 N N . GLY A 1 205 ? 11.872 7.623 -2.029 1.00 94.44 205 GLY A N 1
ATOM 1540 C CA . GLY A 1 205 ? 11.919 8.058 -0.625 1.00 94.44 205 GLY A CA 1
ATOM 1541 C C . GLY A 1 205 ? 13.262 8.690 -0.265 1.00 94.44 205 GLY A C 1
ATOM 1542 O O . GLY A 1 205 ? 14.122 8.798 -1.132 1.00 94.44 205 GLY A O 1
ATOM 1543 N N . LYS A 1 206 ? 13.444 9.112 0.992 1.00 95.69 206 LYS A N 1
ATOM 1544 C CA . LYS A 1 206 ? 14.699 9.732 1.458 1.00 95.69 206 LYS A CA 1
ATOM 1545 C C . LYS A 1 206 ? 15.762 8.697 1.813 1.00 95.69 206 LYS A C 1
ATOM 1547 O O . LYS A 1 206 ? 16.858 8.749 1.273 1.00 95.69 206 LYS A O 1
ATOM 1552 N N . GLU A 1 207 ? 15.440 7.744 2.681 1.00 97.62 207 GLU A N 1
ATOM 1553 C CA . GLU A 1 207 ? 16.328 6.636 3.037 1.00 97.62 207 GLU A CA 1
ATOM 1554 C C . GLU A 1 207 ? 15.734 5.319 2.532 1.00 97.62 207 GLU A C 1
ATOM 1556 O O . GLU A 1 207 ? 14.642 4.917 2.938 1.00 97.62 207 GLU A O 1
ATOM 1561 N N . VAL A 1 208 ? 16.446 4.643 1.630 1.00 98.31 208 VAL A N 1
ATOM 1562 C CA . VAL A 1 208 ? 16.032 3.372 1.029 1.00 98.31 208 VAL A CA 1
ATOM 1563 C C . VAL A 1 208 ? 17.080 2.318 1.342 1.00 98.31 208 VAL A C 1
ATOM 1565 O O . VAL A 1 208 ? 18.168 2.320 0.758 1.00 98.31 208 VAL A O 1
ATOM 1568 N N . ARG A 1 209 ? 16.765 1.403 2.265 1.00 98.56 209 ARG A N 1
ATOM 1569 C CA . ARG A 1 209 ? 17.749 0.455 2.801 1.00 98.56 209 ARG A CA 1
ATOM 1570 C C . ARG A 1 209 ? 17.246 -0.978 2.936 1.00 98.56 209 ARG A C 1
ATOM 1572 O O . ARG A 1 209 ? 16.179 -1.211 3.483 1.00 98.56 209 ARG A O 1
ATOM 1579 N N . GLY A 1 210 ? 18.046 -1.961 2.528 1.00 98.56 210 GLY A N 1
ATOM 1580 C CA . GLY A 1 210 ? 17.740 -3.371 2.807 1.00 98.56 210 GLY A CA 1
ATOM 1581 C C . GLY A 1 210 ? 16.485 -3.905 2.108 1.00 98.56 210 GLY A C 1
ATOM 1582 O O . GLY A 1 210 ? 15.936 -4.913 2.539 1.00 98.56 210 GLY A O 1
ATOM 1583 N N . ASN A 1 211 ? 15.982 -3.228 1.072 1.00 98.75 211 ASN A N 1
ATOM 1584 C CA . ASN A 1 211 ? 14.809 -3.681 0.324 1.00 98.75 211 ASN A CA 1
ATOM 1585 C C . ASN A 1 211 ? 15.206 -4.707 -0.743 1.00 98.75 211 ASN A C 1
ATOM 1587 O O . ASN A 1 211 ? 16.324 -4.681 -1.262 1.00 98.75 211 ASN A O 1
ATOM 1591 N N . ARG A 1 212 ? 14.265 -5.578 -1.111 1.00 98.75 212 ARG A N 1
ATOM 1592 C CA . ARG A 1 212 ? 14.378 -6.522 -2.226 1.00 98.75 212 ARG A CA 1
ATOM 1593 C C . ARG A 1 212 ? 13.410 -6.095 -3.318 1.00 98.75 212 ARG A C 1
ATOM 1595 O O . ARG A 1 212 ? 12.201 -6.103 -3.112 1.00 98.75 212 ARG A O 1
ATOM 1602 N N . ILE A 1 213 ? 13.938 -5.702 -4.468 1.00 98.44 213 ILE A N 1
ATOM 1603 C CA . ILE A 1 213 ? 13.148 -5.200 -5.590 1.00 98.44 213 ILE A CA 1
ATOM 1604 C C . ILE A 1 213 ? 13.379 -6.128 -6.771 1.00 98.44 213 ILE A C 1
ATOM 1606 O O . ILE A 1 213 ? 14.464 -6.167 -7.352 1.00 98.44 213 ILE A O 1
ATOM 1610 N N . LEU A 1 214 ? 12.342 -6.881 -7.104 1.00 97.94 214 LEU A N 1
ATOM 1611 C CA . LEU A 1 214 ? 12.276 -7.730 -8.276 1.00 97.94 214 LEU A CA 1
ATOM 1612 C C . LEU A 1 214 ? 11.329 -7.068 -9.268 1.00 97.94 214 LEU A C 1
ATOM 1614 O O . LEU A 1 214 ? 10.277 -6.568 -8.874 1.00 97.94 214 LEU A O 1
ATOM 1618 N N . GLY A 1 215 ? 11.678 -7.020 -10.548 1.00 94.00 215 GLY A N 1
ATOM 1619 C CA . GLY A 1 215 ? 10.825 -6.315 -11.497 1.00 94.00 215 GLY A CA 1
ATOM 1620 C C . GLY A 1 215 ? 10.911 -6.801 -12.929 1.00 94.00 215 GLY A C 1
ATOM 1621 O O . GLY A 1 215 ? 11.982 -7.172 -13.405 1.00 94.00 215 GLY A O 1
ATOM 1622 N N . GLY A 1 216 ? 9.771 -6.736 -13.613 1.00 92.44 216 GLY A N 1
ATOM 1623 C CA . GLY A 1 216 ? 9.592 -7.036 -15.028 1.00 92.44 216 GLY A CA 1
ATOM 1624 C C . GLY A 1 216 ? 8.705 -6.013 -15.746 1.00 92.44 216 GLY A C 1
ATOM 1625 O O . GLY A 1 216 ? 8.178 -5.091 -15.123 1.00 92.44 216 GLY A O 1
ATOM 1626 N N . GLY A 1 217 ? 8.567 -6.137 -17.069 1.00 89.25 217 GLY A N 1
ATOM 1627 C CA . GLY A 1 217 ? 7.684 -5.283 -17.877 1.00 89.25 217 GLY A CA 1
ATOM 1628 C C . GLY A 1 217 ? 8.402 -4.287 -18.793 1.00 89.25 217 GLY A C 1
ATOM 1629 O O . GLY A 1 217 ? 9.483 -4.578 -19.307 1.00 89.25 217 GLY A O 1
ATOM 1630 N N . VAL A 1 218 ? 7.756 -3.144 -19.063 1.00 84.56 218 VAL A N 1
ATOM 1631 C CA . VAL A 1 218 ? 8.170 -2.210 -20.124 1.00 84.56 218 VAL A CA 1
ATOM 1632 C C . VAL A 1 218 ? 9.318 -1.313 -19.650 1.00 84.56 218 VAL A C 1
ATOM 1634 O O . VAL A 1 218 ? 10.431 -1.501 -20.098 1.00 84.56 218 VAL A O 1
ATOM 1637 N N . HIS A 1 219 ? 9.150 -0.410 -18.690 1.00 87.88 219 HIS A N 1
ATOM 1638 C CA . HIS A 1 219 ? 10.217 0.530 -18.308 1.00 87.88 219 HIS A CA 1
ATOM 1639 C C . HIS A 1 219 ? 10.345 0.598 -16.791 1.00 87.88 219 HIS A C 1
ATOM 1641 O O . HIS A 1 219 ? 9.726 1.431 -16.116 1.00 87.88 219 HIS A O 1
ATOM 1647 N N . ILE A 1 220 ? 11.155 -0.305 -16.258 1.00 91.19 220 ILE A N 1
ATOM 1648 C CA . ILE A 1 220 ? 11.255 -0.520 -14.822 1.00 91.19 220 ILE A CA 1
ATOM 1649 C C . ILE A 1 220 ? 12.377 0.347 -14.278 1.00 91.19 220 ILE A C 1
ATOM 1651 O O . ILE A 1 220 ? 13.518 0.256 -14.727 1.00 91.19 220 ILE A O 1
ATOM 1655 N N . CYS A 1 221 ? 12.067 1.141 -13.266 1.00 94.38 221 CYS A N 1
ATOM 1656 C CA . CYS A 1 221 ? 13.044 1.831 -12.443 1.00 94.38 221 CYS A CA 1
ATOM 1657 C C . CYS A 1 221 ? 12.899 1.306 -11.017 1.00 94.38 221 CYS A C 1
ATOM 1659 O O . CYS A 1 221 ? 11.925 1.659 -10.357 1.00 94.38 221 CYS A O 1
ATOM 1661 N N . ALA A 1 222 ? 13.820 0.470 -10.535 1.00 96.69 222 ALA A N 1
ATOM 1662 C CA . ALA A 1 222 ? 13.689 -0.105 -9.194 1.00 96.69 222 ALA A CA 1
ATOM 1663 C C . ALA A 1 222 ? 13.724 0.985 -8.116 1.00 96.69 222 ALA A C 1
ATOM 1665 O O . ALA A 1 222 ? 12.841 1.035 -7.261 1.00 96.69 222 ALA A O 1
ATOM 1666 N N . ILE A 1 223 ? 14.700 1.889 -8.184 1.00 97.00 223 ILE A N 1
ATOM 1667 C CA . ILE A 1 223 ? 14.848 2.990 -7.231 1.00 97.00 223 ILE A CA 1
ATOM 1668 C C . ILE A 1 223 ? 14.863 4.315 -7.996 1.00 97.00 223 ILE A C 1
ATOM 1670 O O . ILE A 1 223 ? 15.589 4.481 -8.978 1.00 97.00 223 ILE A O 1
ATOM 1674 N N . SER A 1 224 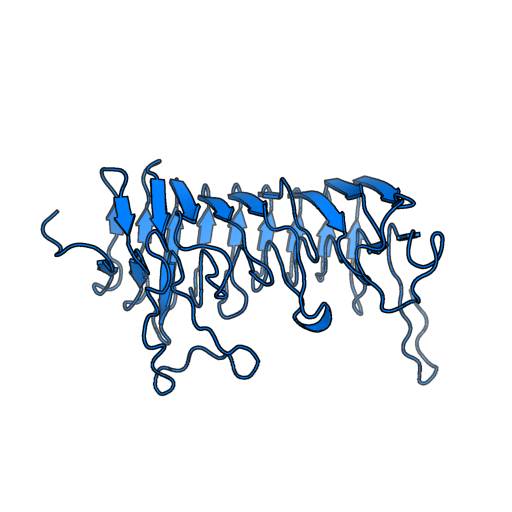? 14.003 5.237 -7.568 1.00 94.12 224 SER A N 1
ATOM 1675 C CA . SER A 1 224 ? 13.906 6.599 -8.093 1.00 94.12 224 SER A CA 1
ATOM 1676 C C . SER A 1 224 ? 15.048 7.483 -7.581 1.00 94.12 224 SER A C 1
ATOM 1678 O O . SER A 1 224 ? 15.982 7.018 -6.937 1.00 94.12 224 SER A O 1
ATOM 1680 N N . TRP A 1 225 ? 14.941 8.778 -7.853 1.00 89.75 225 TRP A N 1
ATOM 1681 C CA . TRP A 1 225 ? 15.857 9.810 -7.396 1.00 89.75 225 TRP A CA 1
ATOM 1682 C C . TRP A 1 225 ? 15.122 10.877 -6.585 1.00 89.75 225 TRP A C 1
ATOM 1684 O O . TRP A 1 225 ? 13.999 11.265 -6.919 1.00 89.75 225 TRP A O 1
ATOM 1694 N N . SER A 1 226 ? 15.804 11.400 -5.570 1.00 87.31 226 SER A N 1
ATOM 1695 C CA . SER A 1 226 ? 15.522 12.698 -4.958 1.00 87.31 226 SER A CA 1
ATOM 1696 C C . SER A 1 226 ? 16.813 13.297 -4.383 1.00 87.31 226 SER A C 1
ATOM 1698 O O . SER A 1 226 ? 17.720 12.538 -4.032 1.00 87.31 226 SER A O 1
ATOM 1700 N N . PRO A 1 227 ? 16.923 14.632 -4.248 1.00 87.00 227 PRO A N 1
ATOM 1701 C CA . PRO A 1 227 ? 18.069 15.259 -3.591 1.00 87.00 227 PRO A CA 1
ATOM 1702 C C . PRO A 1 227 ? 18.295 14.711 -2.175 1.00 87.00 227 PRO A C 1
ATOM 1704 O O . PRO A 1 227 ? 17.342 14.579 -1.406 1.00 87.00 227 PRO A O 1
ATOM 1707 N N . GLY A 1 228 ? 19.547 14.385 -1.839 1.00 89.50 228 GLY A N 1
ATOM 1708 C CA . GLY A 1 228 ? 19.926 13.851 -0.524 1.00 89.50 228 GLY A CA 1
ATOM 1709 C C . GLY A 1 228 ? 19.431 12.429 -0.229 1.00 89.50 228 GLY A C 1
ATOM 1710 O O . GLY A 1 228 ? 19.456 12.008 0.926 1.00 89.50 228 GLY A O 1
ATOM 1711 N N . MET A 1 229 ? 18.954 11.697 -1.241 1.00 94.38 229 MET A N 1
ATOM 1712 C CA . MET A 1 229 ? 18.505 10.315 -1.080 1.00 94.38 229 MET A CA 1
ATOM 1713 C C . MET A 1 229 ? 19.670 9.378 -0.751 1.00 94.38 229 MET A C 1
ATOM 1715 O O . MET A 1 229 ? 20.689 9.384 -1.435 1.00 94.38 229 MET A O 1
ATOM 1719 N N . GLN A 1 230 ? 19.481 8.516 0.245 1.00 96.25 230 GLN A N 1
ATOM 1720 C CA . GLN A 1 230 ? 20.424 7.464 0.614 1.00 96.25 230 GLN A CA 1
ATOM 1721 C C . GLN A 1 230 ? 19.907 6.104 0.146 1.00 96.25 230 GLN A C 1
ATOM 1723 O O . GLN A 1 230 ? 18.769 5.729 0.432 1.00 96.25 230 GLN A O 1
ATOM 1728 N N . VAL A 1 231 ? 20.754 5.349 -0.556 1.00 97.00 231 VAL A N 1
ATOM 1729 C CA . VAL A 1 231 ? 20.427 4.021 -1.095 1.00 97.00 231 VAL A CA 1
ATOM 1730 C C . VAL A 1 231 ? 21.456 3.012 -0.593 1.00 97.00 231 VAL A C 1
ATOM 1732 O O . VAL A 1 231 ? 22.601 3.028 -1.031 1.00 97.00 231 VAL A O 1
ATOM 1735 N N . ILE A 1 232 ? 21.069 2.140 0.343 1.00 97.94 232 ILE A N 1
ATOM 1736 C CA . ILE A 1 232 ? 22.023 1.321 1.112 1.00 97.94 232 ILE A CA 1
ATOM 1737 C C . ILE A 1 232 ? 21.595 -0.152 1.139 1.00 97.94 232 ILE A C 1
ATOM 1739 O O . ILE A 1 232 ? 20.536 -0.494 1.654 1.00 97.94 232 ILE A O 1
ATOM 1743 N N . GLY A 1 233 ? 22.432 -1.061 0.635 1.00 97.88 233 GLY A N 1
ATOM 1744 C CA . GLY A 1 233 ? 22.235 -2.507 0.822 1.00 97.88 233 GLY A CA 1
ATOM 1745 C C . GLY A 1 233 ? 20.907 -3.055 0.282 1.00 97.88 233 GLY A C 1
ATOM 1746 O O . GLY A 1 233 ? 20.327 -3.946 0.894 1.00 97.88 233 GLY A O 1
ATOM 1747 N N . ASN A 1 234 ? 20.392 -2.500 -0.819 1.00 98.38 234 ASN A N 1
ATOM 1748 C CA . ASN A 1 234 ? 19.193 -3.019 -1.480 1.00 98.38 234 ASN A CA 1
ATOM 1749 C C . ASN A 1 234 ? 19.575 -4.098 -2.500 1.00 98.38 234 ASN A C 1
ATOM 1751 O O . ASN A 1 234 ? 20.546 -3.941 -3.239 1.00 98.38 234 ASN A O 1
ATOM 1755 N N . LEU A 1 235 ? 18.775 -5.158 -2.581 1.00 98.50 235 LEU A N 1
ATOM 1756 C CA . LEU A 1 235 ? 18.845 -6.136 -3.660 1.00 98.50 235 LEU A CA 1
ATOM 1757 C C . LEU A 1 235 ? 17.941 -5.673 -4.804 1.00 98.50 235 LEU A C 1
ATOM 1759 O O . LEU A 1 235 ? 16.747 -5.460 -4.597 1.00 98.50 235 LEU A O 1
ATOM 1763 N N . VAL A 1 236 ? 18.492 -5.574 -6.012 1.00 98.31 236 VAL A N 1
ATOM 1764 C CA . VAL A 1 236 ? 17.742 -5.225 -7.222 1.00 98.31 236 VAL A CA 1
ATOM 1765 C C . VAL A 1 236 ? 17.963 -6.299 -8.282 1.00 98.31 236 VAL A C 1
ATOM 1767 O O . VAL A 1 236 ? 19.097 -6.546 -8.683 1.00 98.31 236 VAL A O 1
ATOM 1770 N N . HIS A 1 237 ? 16.879 -6.917 -8.748 1.00 97.62 237 HIS A N 1
ATOM 1771 C CA . HIS A 1 237 ? 16.888 -7.890 -9.838 1.00 97.62 237 HIS A CA 1
ATOM 1772 C C . HIS A 1 237 ? 15.799 -7.520 -10.845 1.00 97.62 237 HIS A C 1
ATOM 1774 O O . HIS A 1 237 ? 14.610 -7.644 -10.566 1.00 97.62 237 HIS A O 1
ATOM 1780 N N . LEU A 1 238 ? 16.207 -7.051 -12.022 1.00 95.81 238 LEU A N 1
ATOM 1781 C CA . LEU A 1 238 ? 15.291 -6.582 -13.056 1.00 95.81 238 LEU A CA 1
ATOM 1782 C C . LEU A 1 238 ? 15.433 -7.387 -14.344 1.00 95.81 238 LEU A C 1
ATOM 1784 O O . LEU A 1 238 ? 16.544 -7.728 -14.745 1.00 95.81 238 LEU A O 1
ATOM 1788 N N . GLN A 1 239 ? 14.310 -7.599 -15.023 1.00 91.94 239 GLN A N 1
ATOM 1789 C CA . GLN A 1 239 ? 14.254 -8.162 -16.365 1.00 91.94 239 GLN A CA 1
ATOM 1790 C C . GLN A 1 239 ? 13.216 -7.408 -17.200 1.00 91.94 239 GLN A C 1
ATOM 1792 O O . GLN A 1 239 ? 12.016 -7.635 -17.089 1.00 91.94 239 GLN A O 1
ATOM 1797 N N . ALA A 1 240 ? 13.664 -6.506 -18.068 1.00 83.94 240 ALA A N 1
ATOM 1798 C CA . ALA A 1 240 ? 12.768 -5.833 -18.994 1.00 83.94 240 ALA A CA 1
ATOM 1799 C C . ALA A 1 240 ? 12.317 -6.830 -20.055 1.00 83.94 240 ALA A C 1
ATOM 1801 O O . ALA A 1 240 ? 13.121 -7.557 -20.643 1.00 83.94 240 ALA A O 1
ATOM 1802 N N . GLU A 1 241 ? 11.021 -6.834 -20.328 1.00 74.75 241 GLU A N 1
ATOM 1803 C CA . GLU A 1 241 ? 10.458 -7.681 -21.359 1.00 74.75 241 GLU A CA 1
ATOM 1804 C C . GLU A 1 241 ? 10.252 -6.869 -22.626 1.00 74.75 241 GLU A C 1
ATOM 1806 O O . GLU A 1 241 ? 9.590 -5.824 -22.649 1.00 74.75 241 GLU A O 1
ATOM 1811 N N . ARG A 1 242 ? 10.790 -7.391 -23.727 1.00 70.62 242 ARG A N 1
ATOM 1812 C CA . ARG A 1 242 ? 10.386 -6.962 -25.059 1.00 70.62 242 ARG A CA 1
ATOM 1813 C C . ARG A 1 242 ? 9.000 -7.538 -25.332 1.00 70.62 242 ARG A C 1
ATOM 1815 O O . ARG A 1 242 ? 8.858 -8.665 -25.803 1.00 70.62 242 ARG A O 1
ATOM 1822 N N . THR A 1 243 ? 7.969 -6.778 -24.991 1.00 65.00 243 THR A N 1
ATOM 1823 C CA . THR A 1 243 ? 6.583 -7.214 -25.172 1.00 65.00 243 THR A CA 1
ATOM 1824 C C . THR A 1 243 ? 6.238 -7.307 -26.666 1.00 65.00 243 THR A C 1
ATOM 1826 O O . THR A 1 243 ? 6.591 -6.441 -27.468 1.00 65.00 243 THR A O 1
ATOM 1829 N N . LYS A 1 244 ? 5.552 -8.389 -27.075 1.00 65.19 244 LYS A N 1
ATOM 1830 C CA . LYS A 1 244 ? 5.041 -8.548 -28.456 1.00 65.19 244 LYS A CA 1
ATOM 1831 C C . LYS A 1 244 ? 3.934 -7.534 -28.778 1.00 65.19 244 LYS A C 1
ATOM 1833 O O . LYS A 1 244 ? 3.719 -7.208 -29.944 1.00 65.19 244 LYS A O 1
ATOM 1838 N N . THR A 1 245 ? 3.260 -7.048 -27.740 1.00 67.69 245 THR A N 1
ATOM 1839 C CA . THR A 1 245 ? 2.173 -6.068 -27.765 1.00 67.69 245 THR A CA 1
ATOM 1840 C C . THR A 1 245 ? 2.584 -4.835 -26.972 1.00 67.69 245 THR A C 1
ATOM 1842 O O . THR A 1 245 ? 3.030 -4.961 -25.834 1.00 67.69 245 THR A O 1
ATOM 1845 N N . VAL A 1 246 ? 2.390 -3.646 -27.537 1.00 69.06 246 VAL A N 1
ATOM 1846 C CA . VAL A 1 246 ? 2.652 -2.379 -26.844 1.00 69.06 246 VAL A CA 1
ATOM 1847 C C . VAL A 1 246 ? 1.672 -2.242 -25.670 1.00 69.06 246 VAL A C 1
ATOM 1849 O O . VAL A 1 246 ? 0.484 -2.047 -25.902 1.00 69.06 246 VAL A O 1
ATOM 1852 N N . ARG A 1 247 ? 2.151 -2.354 -24.419 1.00 78.31 247 ARG A N 1
ATOM 1853 C CA . ARG A 1 247 ? 1.333 -2.063 -23.217 1.00 78.31 247 ARG A CA 1
ATOM 1854 C C . ARG A 1 247 ? 1.117 -0.554 -23.013 1.00 78.31 247 ARG A C 1
ATOM 1856 O O . ARG A 1 247 ? 0.097 -0.152 -22.467 1.00 78.31 247 ARG A O 1
ATOM 1863 N N . TRP A 1 248 ? 2.067 0.273 -23.464 1.00 80.69 248 TRP A N 1
ATOM 1864 C CA . TRP A 1 248 ? 2.048 1.733 -23.326 1.00 80.69 248 TRP A CA 1
ATOM 1865 C C . TRP A 1 248 ? 2.753 2.412 -24.508 1.00 80.69 248 TRP A C 1
ATOM 1867 O O . TRP A 1 248 ? 3.858 2.010 -24.866 1.00 80.69 248 TRP A O 1
ATOM 1877 N N . SER A 1 249 ? 2.135 3.430 -25.117 1.00 74.62 249 SER A N 1
ATOM 1878 C CA . SER A 1 249 ? 2.526 3.950 -26.442 1.00 74.62 249 SER A CA 1
ATOM 1879 C C . SER A 1 249 ? 3.359 5.236 -26.443 1.00 74.62 249 SER A C 1
ATOM 1881 O O . SER A 1 249 ? 3.784 5.680 -27.507 1.00 74.62 249 SER A O 1
ATOM 1883 N N . GLU A 1 250 ? 3.616 5.845 -25.286 1.00 74.25 250 GLU A N 1
ATOM 1884 C CA . GLU A 1 250 ? 4.205 7.190 -25.214 1.00 74.25 250 GLU A CA 1
ATOM 1885 C C . GLU A 1 250 ? 5.569 7.346 -25.903 1.00 74.25 250 GLU A C 1
ATOM 1887 O O . GLU A 1 250 ? 5.807 8.363 -26.545 1.00 74.25 250 GLU A O 1
ATOM 1892 N N . TYR A 1 251 ? 6.464 6.356 -25.818 1.00 67.12 251 TYR A N 1
ATOM 1893 C CA . TYR A 1 251 ? 7.756 6.404 -26.525 1.00 67.12 251 TYR A CA 1
ATOM 1894 C C . TYR A 1 251 ? 7.700 5.759 -27.925 1.00 67.12 251 TYR A C 1
ATOM 1896 O O . TYR A 1 251 ? 8.722 5.352 -28.485 1.00 67.12 251 TYR A O 1
ATOM 1904 N N . GLY A 1 252 ? 6.501 5.713 -28.514 1.00 58.09 252 GLY A N 1
ATOM 1905 C CA . GLY A 1 252 ? 6.212 5.212 -29.855 1.00 58.09 252 GLY A CA 1
ATOM 1906 C C . GLY A 1 252 ? 5.630 3.795 -29.868 1.00 58.09 252 GLY A C 1
ATOM 1907 O O . GLY A 1 252 ? 5.822 3.001 -28.954 1.00 58.09 252 GLY A O 1
ATOM 1908 N N . SER A 1 253 ? 4.938 3.448 -30.954 1.00 53.12 253 SER A N 1
ATOM 1909 C CA . SER A 1 253 ? 4.243 2.164 -31.158 1.00 53.12 253 SER A CA 1
ATOM 1910 C C . SER A 1 253 ? 5.137 1.025 -31.697 1.00 53.12 253 SER A C 1
ATOM 1912 O O . SER A 1 253 ? 4.648 0.039 -32.248 1.00 53.12 253 SER A O 1
ATOM 1914 N N . GLY A 1 254 ? 6.462 1.129 -31.550 1.00 51.25 254 GLY A N 1
ATOM 1915 C CA . GLY A 1 254 ? 7.422 0.161 -32.093 1.00 51.25 254 GLY A CA 1
ATOM 1916 C C . GLY A 1 254 ? 7.834 -0.924 -31.093 1.00 51.25 254 GLY A C 1
ATOM 1917 O O . GLY A 1 254 ? 8.144 -0.624 -29.945 1.00 51.25 254 GLY A O 1
ATOM 1918 N N . ARG A 1 255 ? 7.958 -2.177 -31.563 1.00 49.78 255 ARG A N 1
ATOM 1919 C CA . ARG A 1 255 ? 8.294 -3.412 -30.804 1.00 49.78 255 ARG A CA 1
ATOM 1920 C C . ARG A 1 255 ? 9.629 -3.406 -30.023 1.00 49.78 255 ARG A C 1
ATOM 1922 O O . ARG A 1 255 ? 10.077 -4.466 -29.603 1.00 49.78 255 ARG A O 1
ATOM 1929 N N . ALA A 1 256 ? 10.326 -2.280 -29.908 1.00 49.03 256 ALA A N 1
ATOM 1930 C CA . ALA A 1 256 ? 11.634 -2.158 -29.253 1.00 49.03 256 ALA A CA 1
ATOM 1931 C C . ALA A 1 256 ? 11.808 -0.857 -28.447 1.00 49.03 256 ALA A C 1
ATOM 1933 O O . ALA A 1 256 ? 12.850 -0.671 -27.828 1.00 49.03 256 ALA A O 1
ATOM 1934 N N . ARG A 1 257 ? 10.827 0.057 -28.458 1.00 59.72 257 ARG A N 1
ATOM 1935 C CA . ARG A 1 257 ? 10.944 1.351 -27.775 1.00 59.72 257 ARG A CA 1
ATOM 1936 C C . ARG A 1 257 ? 10.145 1.297 -26.482 1.00 59.72 257 ARG A C 1
ATOM 1938 O O . ARG A 1 257 ? 8.931 1.152 -26.513 1.00 59.72 257 ARG A O 1
ATOM 1945 N N . GLY A 1 258 ? 10.845 1.358 -25.355 1.00 64.75 258 GLY A N 1
ATOM 1946 C CA . GLY A 1 258 ? 10.234 1.385 -24.027 1.00 64.75 258 GLY A CA 1
ATOM 1947 C C . GLY A 1 258 ? 10.718 0.291 -23.086 1.00 64.75 258 GLY A C 1
ATOM 1948 O O . GLY A 1 258 ? 10.588 0.502 -21.893 1.00 64.75 258 GLY A O 1
ATOM 1949 N N . SER A 1 259 ? 11.306 -0.802 -23.594 1.00 78.62 259 SER A N 1
ATOM 1950 C CA . SER A 1 259 ? 11.883 -1.880 -22.778 1.00 78.62 259 SER A CA 1
ATOM 1951 C C . SER A 1 259 ? 13.226 -1.467 -22.171 1.00 78.62 259 SER A C 1
ATOM 1953 O O . SER A 1 259 ? 14.234 -1.471 -22.876 1.00 78.62 259 SER A O 1
ATOM 1955 N N . SER A 1 260 ? 13.264 -1.115 -20.888 1.00 86.50 260 SER A N 1
ATOM 1956 C CA . SER A 1 260 ? 14.521 -0.836 -20.181 1.00 86.50 260 SER A CA 1
ATOM 1957 C C . SER A 1 260 ? 14.464 -1.181 -18.694 1.00 86.50 260 SER A C 1
ATOM 1959 O O . SER A 1 260 ? 13.408 -1.159 -18.054 1.00 86.50 260 SER A O 1
ATOM 1961 N N . CYS A 1 261 ? 15.638 -1.511 -18.154 1.00 91.25 261 CYS A N 1
ATOM 1962 C CA . CYS A 1 261 ? 15.870 -1.723 -16.732 1.00 91.25 261 CYS A CA 1
ATOM 1963 C C . CYS A 1 261 ? 16.767 -0.616 -16.200 1.00 91.25 261 CYS A C 1
ATOM 1965 O O . CYS A 1 261 ? 17.925 -0.517 -16.595 1.00 91.25 261 CYS A O 1
ATOM 1967 N N . ASN A 1 262 ? 16.261 0.150 -15.246 1.00 93.31 262 ASN A N 1
ATOM 1968 C CA . ASN A 1 262 ? 17.050 1.095 -14.479 1.00 93.31 262 ASN A CA 1
ATOM 1969 C C . ASN A 1 262 ? 17.077 0.604 -13.032 1.00 93.31 262 ASN A C 1
ATOM 1971 O O . ASN A 1 262 ? 16.065 0.649 -12.335 1.00 93.31 262 ASN A O 1
ATOM 1975 N N . GLY A 1 263 ? 18.225 0.103 -12.573 1.00 93.50 263 GLY A N 1
ATOM 1976 C CA . GLY A 1 263 ? 18.366 -0.300 -11.171 1.00 93.50 263 GLY A CA 1
ATOM 1977 C C . GLY A 1 263 ? 18.213 0.904 -10.240 1.00 93.50 263 GLY A C 1
ATOM 1978 O O . GLY A 1 263 ? 17.348 0.932 -9.368 1.00 93.50 263 GLY A O 1
ATOM 1979 N N . ILE A 1 264 ? 19.000 1.945 -10.499 1.00 92.88 264 ILE A N 1
ATOM 1980 C CA . ILE A 1 264 ? 18.884 3.245 -9.842 1.00 92.88 264 ILE A CA 1
ATOM 1981 C C . ILE A 1 264 ? 18.746 4.285 -10.942 1.00 92.88 264 ILE A C 1
ATOM 1983 O O . ILE A 1 264 ? 19.564 4.348 -11.860 1.00 92.88 264 ILE A O 1
ATOM 1987 N N . ARG A 1 265 ? 17.693 5.091 -10.865 1.00 87.81 265 ARG A N 1
ATOM 1988 C CA . ARG A 1 265 ? 17.534 6.249 -11.734 1.00 87.81 265 ARG A CA 1
ATOM 1989 C C . ARG A 1 265 ? 18.237 7.429 -11.084 1.00 87.81 265 ARG A C 1
ATOM 1991 O O . ARG A 1 265 ? 17.953 7.736 -9.938 1.00 87.81 265 ARG A O 1
ATOM 1998 N N . LEU A 1 266 ? 19.077 8.126 -11.839 1.00 82.56 266 LEU A N 1
ATOM 1999 C CA . LEU A 1 266 ? 19.571 9.459 -11.506 1.00 82.56 266 LEU A CA 1
ATOM 2000 C C . LEU A 1 266 ? 18.987 10.423 -12.533 1.00 82.56 266 LEU A C 1
ATOM 2002 O O . LEU A 1 266 ? 18.945 10.120 -13.726 1.00 82.56 266 LEU A O 1
ATOM 2006 N N . THR A 1 267 ? 18.4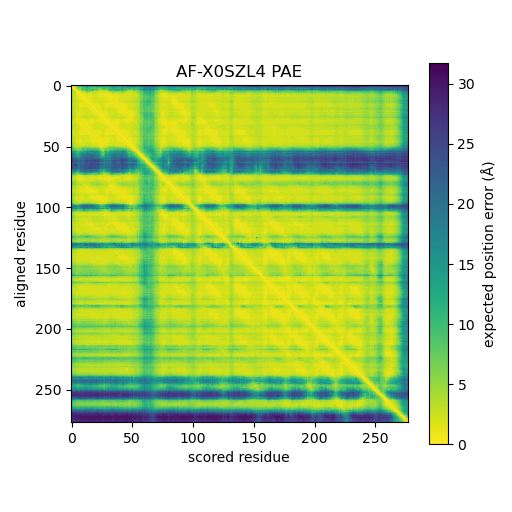43 11.555 -12.099 1.00 75.62 267 THR A N 1
ATOM 2007 C CA . THR A 1 267 ? 17.909 12.544 -13.038 1.00 75.62 267 THR A CA 1
ATOM 2008 C C . THR A 1 267 ? 18.343 13.927 -12.613 1.00 75.62 267 THR A C 1
ATOM 2010 O O . THR A 1 267 ? 17.912 14.436 -11.587 1.00 75.62 267 THR A O 1
ATOM 2013 N N . GLN A 1 268 ? 19.197 14.527 -13.431 1.00 63.78 268 GLN A N 1
ATOM 2014 C CA . GLN A 1 268 ? 19.612 15.908 -13.284 1.00 63.78 268 GLN A CA 1
ATOM 2015 C C . GLN A 1 268 ? 18.723 16.762 -14.187 1.00 63.78 268 GLN A C 1
ATOM 2017 O O . GLN A 1 268 ? 18.935 16.842 -15.395 1.00 63.78 268 GLN A O 1
ATOM 2022 N N . TYR A 1 269 ? 17.697 17.383 -13.613 1.00 63.00 269 TYR A N 1
ATOM 2023 C CA . TYR A 1 269 ? 17.007 18.477 -14.291 1.00 63.00 269 TYR A CA 1
ATOM 2024 C C . TYR A 1 269 ? 17.847 19.735 -14.065 1.00 63.00 269 TYR A C 1
ATOM 2026 O O . TYR A 1 269 ? 17.749 20.378 -13.026 1.00 63.00 269 TYR A O 1
ATOM 2034 N N . GLY A 1 270 ? 18.773 20.015 -14.979 1.00 53.56 270 GLY A N 1
ATOM 2035 C CA . GLY A 1 270 ? 19.650 21.174 -14.860 1.00 53.56 270 GLY A CA 1
ATOM 2036 C C . GLY A 1 270 ? 18.916 22.489 -15.138 1.00 53.56 270 GLY A C 1
ATOM 2037 O O . GLY A 1 270 ? 18.254 22.624 -16.161 1.00 53.56 270 GLY A O 1
ATOM 2038 N N . SER A 1 271 ? 19.145 23.494 -14.299 1.00 48.12 271 SER A N 1
ATOM 2039 C CA . SER A 1 271 ? 20.056 24.568 -14.710 1.00 48.12 271 SER A CA 1
ATOM 2040 C C . SER A 1 271 ? 21.393 24.256 -14.040 1.00 48.12 271 SER A C 1
ATOM 2042 O O . SER A 1 271 ? 21.420 24.141 -12.818 1.00 48.12 271 SER A O 1
ATOM 2044 N N . GLY A 1 272 ? 22.447 23.988 -14.815 1.00 49.47 272 GLY A N 1
ATOM 2045 C CA . GLY A 1 272 ? 23.713 23.442 -14.315 1.00 49.47 272 GLY A CA 1
ATOM 2046 C C . GLY A 1 272 ? 24.206 24.115 -13.031 1.00 49.47 272 GLY A C 1
ATOM 2047 O O . GLY A 1 272 ? 24.342 25.331 -13.003 1.00 49.47 272 GLY A O 1
ATOM 2048 N N . ASN A 1 273 ? 24.388 23.302 -11.987 1.00 49.94 273 ASN A N 1
ATOM 2049 C CA . ASN A 1 273 ? 25.278 23.460 -10.832 1.00 49.94 273 ASN A CA 1
ATOM 2050 C C . ASN A 1 273 ? 24.679 22.690 -9.657 1.00 49.94 273 ASN A C 1
ATOM 2052 O O . ASN A 1 273 ? 23.791 23.193 -8.984 1.00 49.94 273 ASN A O 1
ATOM 2056 N N . THR A 1 274 ? 25.174 21.476 -9.433 1.00 43.66 274 THR A N 1
ATOM 2057 C CA . THR A 1 274 ? 25.513 20.955 -8.099 1.00 43.66 274 THR A CA 1
ATOM 2058 C C . THR A 1 274 ? 26.079 19.561 -8.289 1.00 43.66 274 THR A C 1
ATOM 2060 O O . THR A 1 274 ? 25.412 18.679 -8.834 1.00 43.66 274 THR A O 1
ATOM 2063 N N . GLU A 1 275 ? 27.329 19.416 -7.874 1.00 41.78 275 GLU A N 1
ATOM 2064 C CA . GLU A 1 275 ? 28.075 18.170 -7.801 1.00 41.78 275 GLU A CA 1
ATOM 2065 C C . GLU A 1 275 ? 27.296 17.134 -6.986 1.00 41.78 275 GLU A C 1
ATOM 2067 O O . GLU A 1 275 ? 26.805 17.413 -5.891 1.00 41.78 275 GLU A O 1
ATOM 2072 N N . SER A 1 276 ? 27.159 15.932 -7.537 1.00 37.81 276 SER A N 1
ATOM 2073 C CA . SER A 1 276 ? 26.716 14.768 -6.782 1.00 37.81 276 SER A CA 1
ATOM 2074 C C . SER A 1 276 ? 27.894 14.266 -5.945 1.00 37.81 276 SER A C 1
ATOM 2076 O O . SER A 1 276 ? 28.832 13.703 -6.513 1.00 37.81 276 SER A O 1
ATOM 2078 N N . SER A 1 277 ? 27.841 14.490 -4.630 1.00 35.59 277 SER A N 1
ATOM 2079 C CA . SER A 1 277 ? 28.613 13.728 -3.635 1.00 35.59 277 SER A CA 1
ATOM 2080 C C . SER A 1 277 ? 27.730 12.676 -2.978 1.00 35.59 277 SER A C 1
ATOM 2082 O O . SER A 1 277 ? 26.503 12.921 -2.875 1.00 35.59 277 SER A O 1
#

Secondary structure (DSSP, 8-state):
----SSSEEE-STT-EEE--S-EE-SS--EEE-STT-EEE-TT-EEEE--STT------GGG----TT----S--SEEEPTT-EEEEEEEEEEEE-TT-SSS---SEES-EEEEEEEEEEEE--TT--SS-SSSEEEEEES-EEEE-----S-GGG--EEEESEEEEES-EEEEESSEEEE--SEEES-EEEEEE-STTEEEEESSEEES-EEEEEESEEEEE---TT-EEES-EEEEEE---SS-S--TT-SSTTSS-EEEEE------SS-----

Radius of gyration: 18.85 Å; Cα contacts (8 Å, |Δi|>4): 874; chains: 1; bounding box: 55×37×53 Å

Nearest PDB structures (foldseek):
  8hui-assembly1_B  TM=3.459E-01  e=5.138E-01  Streptomyces peucetius subsp. caesius ATCC 27952
  5zla-assembly1_A  TM=3.955E-01  e=7.565E-01  Pseudarthrobacter chlorophenolicus A6
  5zkw-assembly1_A  TM=4.168E-01  e=2.301E+00  Pseudarthrobacter chlorophenolicus A6
  8bke-assembly2_BBB  TM=3.044E-01  e=2.192E+00  Klebsiella phage KP34

Mean predicted aligned error: 6.94 Å

Solvent-accessible surface area (backbone atoms only — not comparable to full-atom values): 13700 Å² total; per-residue (Å²): 140,86,75,70,68,66,57,37,73,45,63,55,62,64,38,77,46,72,45,90,59,66,47,78,13,49,20,33,34,34,35,36,60,17,32,37,25,34,43,32,29,70,69,26,42,40,29,11,23,42,34,63,83,41,50,50,84,69,56,79,88,62,65,72,84,41,97,87,54,88,58,51,30,22,26,27,32,34,27,40,83,80,13,44,54,19,32,41,36,30,21,35,45,32,59,39,75,21,57,42,92,36,43,42,27,52,34,33,34,44,26,23,49,37,39,33,43,37,35,40,42,42,60,25,38,70,48,39,38,40,25,81,62,27,42,28,50,33,40,32,50,28,36,36,35,54,66,45,90,55,70,87,58,75,85,72,60,42,19,41,27,28,37,30,36,30,39,31,49,27,39,31,72,25,18,47,38,18,34,35,43,51,23,57,38,37,31,46,29,39,37,32,32,43,15,46,34,72,85,9,29,36,33,35,48,38,33,40,32,49,26,38,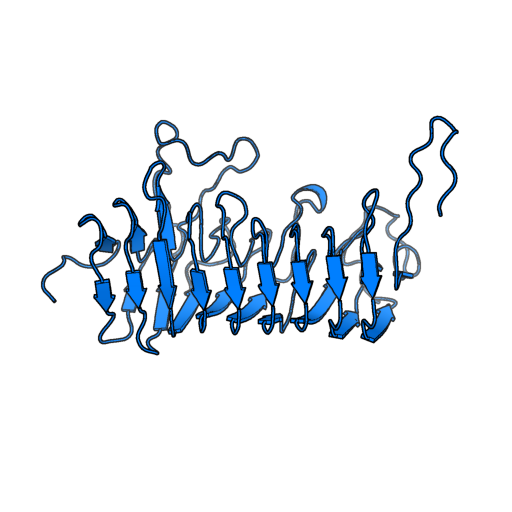38,39,36,32,30,28,17,33,22,44,28,49,68,53,92,88,46,43,81,43,78,56,49,76,50,72,48,49,37,78,49,96,60,83,78,50,56,89,74,39,90,50,78,75,46,56,54,37,70,31,67,66,40,82,79,84,85,68,77,89,82,77,85,89,128

pLDDT: mean 85.74, std 16.36, range [35.59, 98.81]

Foldseek 3Di:
DPDDAPPDEQADALDEDEADEADEECAENYEQEYAQYEYAPVAYEQEHNQAAQPFDPPPPVQDLPCPPFPQRGGAHYEYGPPRAAYEYYAYEQEYHDNDQPGAHENYEAYAHQYYENYEYYDEHAAYAHAYDSYAYAEYAHYEFEYDYQHHPDLVSQHEPHERYAAAEHYEDVEDAAEYYYEYQYHEHYEHEYEHLAANREDDEYAEAEHYEYEYEEFHYADHEDDPNRHHYHYHYHYDYDQDPARSYAPQHRDSPGRGDYHPYDDDDPDPDDDDDD